Protein 7EGS (pdb70)

Nearest PDB structures (foldseek):
  7egs-assembly1_B  TM=1.019E+00  e=8.576E-11  Escherichia coli K-12
  6yi2-assembly1_A  TM=9.093E-01  e=4.806E-08  Escherichia coli
  5dma-assembly1_A  TM=9.066E-01  e=3.420E-05  Geobacillus stearothermophilus
  9dqs-assembly5_E  TM=9.247E-01  e=7.432E-05  Mycolicibacterium smegmatis MC2 155
  9dqs-assembly1_A  TM=9.209E-01  e=3.115E-04  Mycolicibacterium smegmatis MC2 155

Solvent-accessible surface area: 17906 Å² total; per-residue (Å²): 130,50,27,0,8,64,2,80,32,38,87,16,84,89,87,127,93,43,54,53,25,42,45,0,68,0,18,8,149,102,37,23,70,1,7,0,35,7,22,54,174,26,14,0,20,2,62,1,49,137,93,139,77,7,16,0,0,0,0,0,10,5,15,97,46,40,32,51,65,0,0,73,46,32,24,108,41,17,22,6,27,34,52,145,161,32,9,12,16,57,14,72,14,80,62,30,132,77,48,91,11,68,32,70,6,81,16,108,85,100,77,23,3,55,140,65,44,64,17,62,55,163,49,4,149,74,0,86,170,61,124,15,62,97,7,116,4,55,68,114,75,6,56,43,57,25,0,0,57,40,13,25,31,122,101,9,0,31,25,16,2,20,10,10,97,108,4,46,80,119,31,15,42,104,0,26,154,37,52,35,86,114,4,36,2,7,40,46,55,141,135,66,86,6,46,11,2,1,76,0,13,108,72,13,86,4,82,32,70,52,41,0,5,41,51,1,7,140,10,20,112,112,83,80,114,45,82,165,133,31,4,46,41,17,13,98,44,11,0,41,18,120,113,138,2,41,0,25,87,85,0,10,56,68,0,6,138,24,29,163,64,102,114,71,83,56,57,27,32,5,50,88,93,5,0,5,46,0,0,82,50,0,20,47,8,59,25,66,143,53,147,51,115,81,106,35,69,40,80,118,49,43,99,0,96,9,109,134,15,28,74,0,36,2,71,59,42,34,21,68,62,75,99,3,44,0,46,0,34,4,110,75,85,41,116,42,64,0,8,18,72,115,10,84,28,99,82,81

InterPro domains:
  IPR007120 DNA-directed RNA polymerase, subunit 2, hybrid-binding domain [PF00562] (717-1264)
  IPR007121 RNA polymerase, beta subunit, conserved site [PS01166] (1063-1075)
  IPR007641 RNA polymerase Rpb2, domain 7 [PF04560] (1266-1341)
  IPR007642 RNA polymerase Rpb2, domain 2 [PF04561] (151-233)
  IPR007642 RNA polymerase Rpb2, domain 2 [PF04561] (345-454)
  IPR007644 RNA polymerase, beta subunit, protrusion [PF04563] (27-499)
  IPR007645 RNA polymerase Rpb2, domain 3 [PF04565] (513-580)
  IPR010243 DNA-directed RNA polymerase beta subunit, bacterial-type [MF_01321] (13-1342)
  IPR010243 DNA-directed RNA polymerase beta subunit, bacterial-type [TIGR02013] (8-1339)
  IPR014724 RNA polymerase Rpb2, OB-fold [G3DSA:2.40.50.150] (820-943)
  IPR015712 DNA-directed RNA polymerase, subunit 2 [PTHR20856] (597-1338)
  IPR015712 DNA-directed RNA polymerase, subunit 2 [cd00653] (27-1340)
  IPR019462 DNA-directed RNA polymerase, beta subunit, external 1 domain [PF10385] (591-656)
  IPR037033 DNA-directed RNA polymerase, subunit 2, hybrid-binding domain superfamily [G3DSA:2.40.270.10] (1037-1242)
  IPR037034 RNA polymerase Rpb2, domain 2 superfamily [G3DSA:3.90.1110.10] (228-440)
  IPR042107 DNA-directed RNA polymerase, beta subunit, external 1 domain superfamily [G3DSA:2.30.150.10] (590-656)

Organism: Escherichia coli (strain K12) (NCBI:txid83333)

B-factor: mean 38.58, std 12.27, range [19.14, 84.83]

Radius of gyration: 23.45 Å; Cα contacts (8 Å, |Δi|>4): 675; chains: 2; bounding box: 58×46×64 Å

Foldseek 3Di:
DAAAKFKDWPCLPDDPVSDIKIKMWGDAPFFWIWIWIADPVLAIWIDIRNFDTARNCLLVQLVPDAQLRLLVLQFDKWKWFQDPNFIKTFDDLVLLPPHAACAFFDDPPGTLDHNGGRQDPVSSVVCVVVVPGMTTDDLQVLFQWFFNAWDALVVVRHTLDHHLDTDDSVSVVVCVVSPNRMTITGSADVAQRHPRSSVSVVVHPDGHNQRSLVVVQCRVDPPDPDDPVSSSVVSCQRFPDPVRFFRDLVRQQNHCVVLVHPDSGDGRGDDPCSVSSSVNVSSNCVSVHDHTD/DPLPDDAQFWKQAPPLGIWGFHDWDDDDQAIKTWTQRDPRGIDIGRSNPGDIDGD

Structure (mmCIF, N/CA/C/O backbone):
data_7EGS
#
_entry.id   7EGS
#
_cell.length_a   60.085
_cell.length_b   42.241
_cell.length_c   87.849
_cell.angle_alpha   90.000
_cell.angle_beta   105.230
_cell.angle_gamma   90.000
#
_symmetry.space_group_name_H-M   'P 1 21 1'
#
loop_
_entity.id
_entity.type
_entity.pdbx_description
1 polymer 'DNA-directed RNA polymerase subunit beta'
2 polymer 'DNA helicase II'
3 non-polymer GLYCEROL
4 water water
#
loop_
_atom_site.group_PDB
_atom_site.id
_atom_site.type_symbol
_atom_site.label_atom_id
_atom_site.label_alt_id
_atom_site.label_comp_id
_atom_site.label_asym_id
_atom_site.label_entity_id
_atom_site.label_seq_id
_atom_site.pdbx_PDB_ins_code
_atom_site.Cartn_x
_atom_site.Cartn_y
_atom_site.Cartn_z
_atom_site.occupancy
_atom_site.B_iso_or_equiv
_atom_site.auth_seq_id
_atom_site.auth_comp_id
_atom_site.auth_asym_id
_atom_site.auth_atom_id
_atom_site.pdbx_PDB_model_num
ATOM 1 N N . ASP A 1 3 ? 21.902 -4.594 103.741 1.00 65.23 151 ASP A N 1
ATOM 2 C CA . ASP A 1 3 ? 22.805 -3.447 103.689 1.00 66.55 151 ASP A CA 1
ATOM 3 C C . ASP A 1 3 ? 22.019 -2.156 103.466 1.00 63.59 151 ASP A C 1
ATOM 4 O O . ASP A 1 3 ? 21.031 -2.142 102.732 1.00 63.64 151 ASP A O 1
ATOM 6 N N . SER A 1 4 ? 22.462 -1.080 104.111 1.00 59.09 152 SER A N 1
ATOM 7 C CA . SER A 1 4 ? 21.789 0.213 104.025 1.00 50.98 152 SER A CA 1
ATOM 8 C C . SER A 1 4 ? 22.794 1.293 103.627 1.00 45.41 152 SER A C 1
ATOM 9 O O . SER A 1 4 ? 23.996 1.114 103.818 1.00 47.33 152 SER A O 1
ATOM 12 N N . PRO A 1 5 ? 22.312 2.415 103.064 1.00 40.59 153 PRO A N 1
ATOM 13 C CA . PRO A 1 5 ? 23.258 3.456 102.641 1.00 35.20 153 PRO A CA 1
ATOM 14 C C . PRO A 1 5 ? 23.977 4.141 103.799 1.00 36.07 153 PRO A C 1
ATOM 15 O O . PRO A 1 5 ? 23.405 4.356 104.868 1.00 37.44 153 PRO A O 1
ATOM 19 N N . GLY A 1 6 ? 25.244 4.476 103.576 1.00 33.13 154 GLY A N 1
ATOM 20 C CA . GLY A 1 6 ? 26.033 5.192 104.558 1.00 30.64 154 GLY A CA 1
ATOM 21 C C . GLY A 1 6 ? 27.498 4.816 104.445 1.00 29.92 154 GLY A C 1
ATOM 22 O O . GLY A 1 6 ? 27.944 4.351 103.382 1.00 30.97 154 GLY A O 1
ATOM 23 N N . VAL A 1 7 ? 28.237 5.018 105.538 1.00 31.49 155 VAL A N 1
ATOM 24 C CA . VAL A 1 7 ? 29.637 4.604 105.599 1.00 29.02 155 VAL A CA 1
ATOM 25 C C . VAL A 1 7 ? 29.852 3.721 106.824 1.00 31.06 155 VAL A C 1
ATOM 26 O O . VAL A 1 7 ? 29.277 3.962 107.886 1.00 35.52 155 VAL A O 1
ATOM 30 N N . PHE A 1 8 ? 30.652 2.678 106.658 1.00 30.27 156 PHE A N 1
ATOM 31 C CA . PHE A 1 8 ? 30.819 1.660 107.686 1.00 31.76 156 PHE A CA 1
ATOM 32 C C . PHE A 1 8 ? 32.288 1.337 107.935 1.00 34.56 156 PHE A C 1
ATOM 33 O O . PHE A 1 8 ? 33.044 1.086 107.006 1.00 31.65 156 PHE A O 1
ATOM 41 N N . PHE A 1 9 ? 32.684 1.360 109.201 1.00 30.64 157 PHE A N 1
ATOM 42 C CA . PHE A 1 9 ? 34.062 1.059 109.588 1.00 32.28 157 PHE A CA 1
ATOM 43 C C . PHE A 1 9 ? 34.108 -0.244 110.383 1.00 37.83 157 PHE A C 1
ATOM 44 O O . PHE A 1 9 ? 33.436 -0.377 111.417 1.00 37.77 157 PHE A O 1
ATOM 52 N N . ASP A 1 10 ? 34.900 -1.193 109.893 1.00 34.20 158 ASP A N 1
ATOM 53 C CA . ASP A 1 10 ? 34.908 -2.559 110.422 1.00 41.17 158 ASP A CA 1
ATOM 54 C C . ASP A 1 10 ? 36.318 -3.142 110.471 1.00 42.87 158 ASP A C 1
ATOM 55 O O . ASP A 1 10 ? 37.297 -2.467 110.142 1.00 36.16 158 ASP A O 1
ATOM 60 N N . SER A 1 11 ? 36.414 -4.405 110.877 1.00 46.53 159 SER A N 1
ATOM 61 C CA . SER A 1 11 ? 37.681 -5.134 110.848 1.00 48.69 159 SER A CA 1
ATOM 62 C C . SER A 1 11 ? 37.432 -6.616 110.598 1.00 55.87 159 SER A C 1
ATOM 63 O O . SER A 1 11 ? 36.289 -7.036 110.410 1.00 51.73 159 SER A O 1
ATOM 66 N N . ASP A 1 12 ? 38.504 -7.405 110.606 1.00 55.56 160 ASP A N 1
ATOM 67 C CA . ASP A 1 12 ? 38.389 -8.847 110.421 1.00 56.88 160 ASP A CA 1
ATOM 68 C C . ASP A 1 12 ? 38.610 -9.580 111.742 1.00 59.28 160 ASP A C 1
ATOM 69 O O . ASP A 1 12 ? 38.708 -10.808 111.771 1.00 62.19 160 ASP A O 1
ATOM 74 N N . LYS A 1 13 ? 38.698 -8.805 112.824 1.00 55.41 161 LYS A N 1
ATOM 75 C CA . LYS A 1 13 ? 38.904 -9.328 114.177 1.00 59.96 161 LYS A CA 1
ATOM 76 C C . LYS A 1 13 ? 40.159 -10.201 114.285 1.00 64.34 161 LYS A C 1
ATOM 77 O O . LYS A 1 13 ? 40.190 -11.172 115.042 1.00 62.01 161 LYS A O 1
ATOM 79 N N . GLY A 1 14 ? 41.192 -9.846 113.524 1.00 62.54 162 GLY A N 1
ATOM 80 C CA . GLY A 1 14 ? 42.463 -10.552 113.556 1.00 62.19 162 GLY A CA 1
ATOM 81 C C . GLY A 1 14 ? 42.404 -11.991 113.072 1.00 66.71 162 GLY A C 1
ATOM 82 O O . GLY A 1 14 ? 43.347 -12.758 113.277 1.00 68.45 162 GLY A O 1
ATOM 83 N N . LYS A 1 15 ? 41.305 -12.355 112.416 1.00 66.88 163 LYS A N 1
ATOM 84 C CA . LYS A 1 15 ? 41.067 -13.744 112.032 1.00 70.62 163 LYS A CA 1
ATOM 85 C C . LYS A 1 15 ? 41.149 -13.979 110.525 1.00 70.93 163 LYS A C 1
ATOM 86 O O . LYS A 1 15 ? 40.219 -14.516 109.926 1.00 74.95 163 LYS A O 1
ATOM 88 N N . THR A 1 16 ? 42.265 -13.590 109.919 1.00 71.03 164 THR A N 1
ATOM 89 C CA . THR A 1 16 ? 42.490 -13.849 108.499 1.00 72.80 164 THR A CA 1
ATOM 90 C C . THR A 1 16 ? 43.895 -14.399 108.256 1.00 77.67 164 THR A C 1
ATOM 91 O O . THR A 1 16 ? 44.072 -15.356 107.502 1.00 81.07 164 THR A O 1
ATOM 95 N N . HIS A 1 17 ? 44.890 -13.792 108.895 1.00 76.70 165 HIS A N 1
ATOM 96 C CA . HIS A 1 17 ? 46.272 -14.245 108.761 1.00 76.26 165 HIS A CA 1
ATOM 97 C C . HIS A 1 17 ? 46.791 -14.829 110.065 1.00 78.50 165 HIS A C 1
ATOM 98 O O . HIS A 1 17 ? 46.256 -14.543 111.137 1.00 79.34 165 HIS A O 1
ATOM 105 N N . SER A 1 18 ? 47.836 -15.646 109.966 1.00 78.99 166 SER A N 1
ATOM 106 C CA . SER A 1 18 ? 48.340 -16.392 111.116 1.00 81.92 166 SER A CA 1
ATOM 107 C C . SER A 1 18 ? 48.816 -15.481 112.242 1.00 80.41 166 SER A C 1
ATOM 108 O O . SER A 1 18 ? 48.674 -15.815 113.420 1.00 80.45 166 SER A O 1
ATOM 111 N N . SER A 1 19 ? 49.369 -14.329 111.875 1.00 79.10 167 SER A N 1
ATOM 112 C CA . SER A 1 19 ? 49.905 -13.384 112.851 1.00 76.32 167 SER A CA 1
ATOM 113 C C . SER A 1 19 ? 48.821 -12.805 113.761 1.00 74.29 167 SER A C 1
ATOM 114 O O . SER A 1 19 ? 49.124 -12.207 114.794 1.00 76.05 167 SER A O 1
ATOM 117 N N . GLY A 1 20 ? 47.560 -12.984 113.376 1.00 74.30 168 GLY A N 1
ATOM 118 C CA . GLY A 1 20 ? 46.446 -12.475 114.156 1.00 68.52 168 GLY A CA 1
ATOM 119 C C . GLY A 1 20 ? 46.393 -10.961 114.141 1.00 64.43 168 GLY A C 1
ATOM 120 O O . GLY A 1 20 ? 45.856 -10.337 115.054 1.00 65.07 168 GLY A O 1
ATOM 121 N N . LYS A 1 21 ? 46.966 -10.370 113.098 1.00 65.95 169 LYS A N 1
ATOM 122 C CA . LYS A 1 21 ? 46.962 -8.922 112.936 1.00 60.09 169 LYS A CA 1
ATOM 123 C C . LYS A 1 21 ? 45.580 -8.429 112.527 1.00 51.32 169 LYS A C 1
ATOM 124 O O . LYS A 1 21 ? 44.979 -8.960 111.593 1.00 52.60 169 LYS A O 1
ATOM 130 N N . VAL A 1 22 ? 45.072 -7.419 113.228 1.00 47.45 170 VAL A N 1
ATOM 131 C CA . VAL A 1 22 ? 43.742 -6.909 112.926 1.00 46.15 170 VAL A CA 1
ATOM 132 C C . VAL A 1 22 ? 43.784 -5.973 111.708 1.00 44.19 170 VAL A C 1
ATOM 133 O O . VAL A 1 22 ? 44.451 -4.938 111.717 1.00 40.70 170 VAL A O 1
ATOM 137 N N . LEU A 1 23 ? 43.073 -6.374 110.660 1.00 40.68 171 LEU A N 1
ATOM 138 C CA . LEU A 1 23 ? 43.007 -5.621 109.410 1.00 40.62 171 LEU A CA 1
ATOM 139 C C . LEU A 1 23 ? 41.747 -4.765 109.345 1.00 39.76 171 LEU A C 1
ATOM 140 O O . LEU A 1 23 ? 40.631 -5.289 109.290 1.00 43.07 171 LEU A O 1
ATOM 145 N N . TYR A 1 24 ? 41.917 -3.448 109.354 1.00 35.25 172 TYR A N 1
ATOM 146 C CA . TYR A 1 24 ? 40.768 -2.547 109.361 1.00 32.14 172 TYR A CA 1
ATOM 147 C C . TYR A 1 24 ? 40.301 -2.155 107.955 1.00 32.01 172 TYR A C 1
ATOM 148 O O . TYR A 1 24 ? 41.103 -2.104 107.014 1.00 32.76 172 TYR A O 1
ATOM 157 N N . ASN A 1 25 ? 39.001 -1.872 107.836 1.00 30.66 173 ASN A N 1
ATOM 158 C CA . ASN A 1 25 ? 38.434 -1.421 106.562 1.00 33.15 173 ASN A CA 1
ATOM 159 C C . ASN A 1 25 ? 37.301 -0.397 106.701 1.00 32.01 173 ASN A C 1
ATOM 160 O O . ASN A 1 25 ? 36.723 -0.213 107.780 1.00 34.42 173 ASN A O 1
ATOM 165 N N . ALA A 1 26 ? 36.986 0.271 105.589 1.00 26.91 174 ALA A N 1
ATOM 166 C CA . ALA A 1 26 ? 35.902 1.249 105.530 1.00 29.01 174 ALA A CA 1
ATOM 167 C C . ALA A 1 26 ? 35.132 1.011 104.241 1.00 29.56 174 ALA A C 1
ATOM 168 O O . ALA A 1 26 ? 35.726 0.631 103.244 1.00 29.85 174 ALA A O 1
ATOM 170 N N . ARG A 1 27 ? 33.822 1.229 104.259 1.00 28.17 175 ARG A N 1
ATOM 171 C CA . ARG A 1 27 ? 33.017 0.973 103.074 1.00 28.34 175 ARG A CA 1
ATOM 172 C C . ARG A 1 27 ? 31.952 2.045 102.930 1.00 28.34 175 ARG A C 1
ATOM 173 O O . ARG A 1 27 ? 31.236 2.336 103.877 1.00 30.70 175 ARG A O 1
ATOM 181 N N . ILE A 1 28 ? 31.877 2.659 101.754 1.00 26.19 176 ILE A N 1
ATOM 182 C CA . ILE A 1 28 ? 30.808 3.587 101.419 1.00 26.35 176 ILE A CA 1
ATOM 183 C C . ILE A 1 28 ? 29.801 2.899 100.495 1.00 29.59 176 ILE A C 1
ATOM 184 O O . ILE A 1 28 ? 30.142 2.485 99.367 1.00 26.65 176 ILE A O 1
ATOM 189 N N . ILE A 1 29 ? 28.566 2.791 100.992 1.00 29.40 177 ILE A N 1
ATOM 190 C CA . ILE A 1 29 ? 27.452 2.159 100.275 1.00 28.51 177 ILE A CA 1
ATOM 191 C C . ILE A 1 29 ? 26.377 3.193 99.949 1.00 27.52 177 ILE A C 1
ATOM 192 O O . ILE A 1 29 ? 25.797 3.792 100.852 1.00 31.54 177 ILE A O 1
ATOM 197 N N . PRO A 1 30 ? 26.112 3.420 98.661 1.00 27.37 178 PRO A N 1
ATOM 198 C CA . PRO A 1 30 ? 25.119 4.400 98.254 1.00 27.26 178 PRO A CA 1
ATOM 199 C C . PRO A 1 30 ? 23.742 3.748 98.119 1.00 30.68 178 PRO A C 1
ATOM 200 O O . PRO A 1 30 ? 23.641 2.516 98.113 1.00 32.59 178 PRO A O 1
ATOM 204 N N . TYR A 1 31 ? 22.713 4.566 97.997 1.00 27.51 179 TYR A N 1
ATOM 205 C CA . TYR A 1 31 ? 21.387 4.039 97.656 1.00 32.26 179 TYR A CA 1
ATOM 206 C C . TYR A 1 31 ? 21.441 3.406 96.267 1.00 33.75 179 TYR A C 1
ATOM 207 O O . TYR A 1 31 ? 20.965 2.285 96.061 1.00 36.32 179 TYR A O 1
ATOM 216 N N . ARG A 1 32 ? 22.044 4.105 95.314 1.00 31.72 180 ARG A N 1
ATOM 217 C CA . ARG A 1 32 ? 22.357 3.477 94.035 1.00 28.51 180 ARG A CA 1
ATOM 218 C C . ARG A 1 32 ? 23.730 3.930 93.517 1.00 31.41 180 ARG A C 1
ATOM 219 O O . ARG A 1 32 ? 24.186 5.037 93.806 1.00 29.62 180 ARG A O 1
ATOM 227 N N . GLY A 1 33 ? 24.387 3.053 92.772 1.00 28.71 181 GLY A N 1
ATOM 228 C CA . GLY A 1 33 ? 25.715 3.366 92.256 1.00 27.43 181 GLY A CA 1
ATOM 229 C C . GLY A 1 33 ? 26.782 2.463 92.831 1.00 30.18 181 GLY A C 1
ATOM 230 O O . GLY A 1 33 ? 26.501 1.591 93.650 1.00 29.08 181 GLY A O 1
ATOM 231 N N . SER A 1 34 ? 28.020 2.678 92.389 1.00 26.44 182 SER A N 1
ATOM 232 C CA . SER A 1 34 ? 29.139 1.823 92.774 1.00 27.54 182 SER A CA 1
ATOM 233 C C . SER A 1 34 ? 29.553 1.940 94.243 1.00 26.18 182 SER A C 1
ATOM 234 O O . SER A 1 34 ? 29.558 3.025 94.816 1.00 25.88 182 SER A O 1
ATOM 237 N N . TRP A 1 35 ? 29.923 0.808 94.828 1.00 28.31 183 TRP A N 1
ATOM 238 C CA . TRP A 1 35 ? 30.506 0.790 96.158 1.00 28.36 183 TRP A CA 1
ATOM 239 C C . TRP A 1 35 ? 31.938 1.344 96.119 1.00 26.87 183 TRP A C 1
ATOM 240 O O . TRP A 1 35 ? 32.612 1.279 95.080 1.00 27.93 183 TRP A O 1
ATOM 251 N N . LEU A 1 36 ? 32.382 1.888 97.251 1.00 26.27 184 LEU A N 1
ATOM 252 C CA . LEU A 1 36 ? 33.786 2.317 97.385 1.00 28.87 184 LEU A CA 1
ATOM 253 C C . LEU A 1 36 ? 34.318 1.777 98.696 1.00 25.91 184 LEU A C 1
ATOM 254 O O . LEU A 1 36 ? 33.758 2.067 99.751 1.00 29.17 184 LEU A O 1
ATOM 259 N N . ASP A 1 37 ? 35.396 0.998 98.641 1.00 27.16 185 ASP A N 1
ATOM 260 C CA . ASP A 1 37 ? 35.951 0.345 99.827 1.00 25.83 185 ASP A CA 1
ATOM 261 C C . ASP A 1 37 ? 37.404 0.774 100.027 1.00 27.26 185 ASP A C 1
ATOM 262 O O . ASP A 1 37 ? 38.130 0.924 99.046 1.00 28.08 185 ASP A O 1
ATOM 267 N N . PHE A 1 38 ? 37.806 0.992 101.273 1.00 25.26 186 PHE A N 1
ATOM 268 C CA . PHE A 1 38 ? 39.230 1.139 101.620 1.00 23.78 186 PHE A CA 1
ATOM 269 C C . PHE A 1 38 ? 39.622 0.045 102.622 1.00 28.18 186 PHE A C 1
ATOM 270 O O . PHE A 1 38 ? 38.810 -0.339 103.452 1.00 30.77 186 PHE A O 1
ATOM 278 N N . GLU A 1 39 ? 40.854 -0.462 102.551 1.00 26.98 187 GLU A N 1
ATOM 279 C CA . GLU A 1 39 ? 41.249 -1.550 103.451 1.00 29.38 187 GLU A CA 1
ATOM 280 C C . GLU A 1 39 ? 42.751 -1.623 103.621 1.00 31.62 187 GLU A C 1
ATOM 281 O O . GLU A 1 39 ? 43.513 -1.316 102.697 1.00 29.69 187 GLU A O 1
ATOM 287 N N . PHE A 1 40 ? 43.170 -2.044 104.808 1.00 28.73 188 PHE A N 1
ATOM 288 C CA . PHE A 1 40 ? 44.597 -2.288 105.065 1.00 28.30 188 PHE A CA 1
ATOM 289 C C . PHE A 1 40 ? 45.036 -3.709 104.695 1.00 34.46 188 PHE A C 1
ATOM 290 O O . PHE A 1 40 ? 44.234 -4.642 104.769 1.00 36.39 188 PHE A O 1
ATOM 298 N N . ASP A 1 41 ? 46.311 -3.892 104.339 1.00 31.01 189 ASP A N 1
ATOM 299 C CA . ASP A 1 41 ? 46.844 -5.249 104.170 1.00 33.85 189 ASP A CA 1
ATOM 300 C C . ASP A 1 41 ? 47.779 -5.536 105.364 1.00 35.11 189 ASP A C 1
ATOM 301 O O . ASP A 1 41 ? 47.964 -4.659 106.207 1.00 33.19 189 ASP A O 1
ATOM 306 N N . PRO A 1 42 ? 48.318 -6.766 105.473 1.00 38.25 190 PRO A N 1
ATOM 307 C CA . PRO A 1 42 ? 49.143 -7.047 106.660 1.00 36.75 190 PRO A CA 1
ATOM 308 C C . PRO A 1 42 ? 50.432 -6.227 106.788 1.00 43.14 190 PRO A C 1
ATOM 309 O O . PRO A 1 42 ? 50.974 -6.143 107.899 1.00 41.17 190 PRO A O 1
ATOM 313 N N . LYS A 1 43 ? 50.907 -5.634 105.694 1.00 36.15 191 LYS A N 1
ATOM 314 C CA . LYS A 1 43 ? 52.072 -4.751 105.746 1.00 36.11 191 LYS A CA 1
ATOM 315 C C . LYS A 1 43 ? 51.720 -3.305 106.109 1.00 34.61 191 LYS A C 1
ATOM 316 O O . LYS A 1 43 ? 52.602 -2.442 106.132 1.00 35.09 191 LYS A O 1
ATOM 322 N N . ASP A 1 44 ? 50.436 -3.065 106.390 1.00 30.80 192 ASP A N 1
ATOM 323 C CA . ASP A 1 44 ? 49.887 -1.747 106.732 1.00 30.27 192 ASP A CA 1
ATOM 324 C C . ASP A 1 44 ? 49.829 -0.784 105.537 1.00 29.96 192 ASP A C 1
ATOM 325 O O . ASP A 1 44 ? 49.720 0.428 105.731 1.00 27.58 192 ASP A O 1
ATOM 330 N N . ASN A 1 45 ? 49.910 -1.304 104.316 1.00 30.62 193 ASN A N 1
ATOM 331 C CA . ASN A 1 45 ? 49.630 -0.461 103.156 1.00 25.29 193 ASN A CA 1
ATOM 332 C C . ASN A 1 45 ? 48.115 -0.356 102.959 1.00 27.87 193 ASN A C 1
ATOM 333 O O . ASN A 1 45 ? 47.359 -1.217 103.429 1.00 28.22 193 ASN A O 1
ATOM 338 N N . LEU A 1 46 ? 47.668 0.707 102.291 1.00 25.94 194 LEU A N 1
ATOM 339 C CA . LEU A 1 46 ? 46.234 0.976 102.147 1.00 26.01 194 LEU A CA 1
ATOM 340 C C . LEU A 1 46 ? 45.791 0.807 100.701 1.00 23.97 194 LEU A C 1
ATOM 341 O O . LEU A 1 46 ? 46.474 1.256 99.777 1.00 25.47 194 LEU A O 1
ATOM 346 N N . PHE A 1 47 ? 44.639 0.168 100.518 1.00 23.91 195 PHE A N 1
ATOM 347 C CA . PHE A 1 47 ? 44.114 -0.125 99.194 1.00 26.64 195 PHE A CA 1
ATOM 348 C C . PHE A 1 47 ? 42.671 0.327 99.032 1.00 24.55 195 PHE A C 1
ATOM 349 O O . PHE A 1 47 ? 41.919 0.467 100.000 1.00 24.56 195 PHE A O 1
ATOM 357 N N . VAL A 1 48 ? 42.309 0.562 97.777 1.00 25.33 196 VAL A N 1
ATOM 358 C CA . VAL A 1 48 ? 40.960 0.947 97.418 1.00 25.24 196 VAL A CA 1
ATOM 359 C C . VAL A 1 48 ? 40.342 -0.112 96.500 1.00 25.88 196 VAL A C 1
ATOM 360 O O . VAL A 1 48 ? 41.023 -0.670 95.634 1.00 24.97 196 VAL A O 1
ATOM 364 N N . ARG A 1 49 ? 39.055 -0.400 96.697 1.00 27.28 197 ARG A N 1
ATOM 365 C CA . ARG A 1 49 ? 38.303 -1.261 95.794 1.00 28.89 197 ARG A CA 1
ATOM 366 C C . ARG A 1 49 ? 37.144 -0.459 95.265 1.00 30.07 197 ARG A C 1
ATOM 367 O O . ARG A 1 49 ? 36.347 0.064 96.035 1.00 27.73 197 ARG A O 1
ATOM 375 N N . ILE A 1 50 ? 37.075 -0.362 93.946 1.00 25.80 198 ILE A N 1
ATOM 376 C CA . ILE A 1 50 ? 36.009 0.353 93.273 1.00 31.27 198 ILE A CA 1
ATOM 377 C C . ILE A 1 50 ? 35.047 -0.661 92.712 1.00 30.29 198 ILE A C 1
ATOM 378 O O . ILE A 1 50 ? 35.460 -1.575 91.995 1.00 32.73 198 ILE A O 1
ATOM 383 N N . ASP A 1 51 ? 33.778 -0.528 93.086 1.00 32.78 199 ASP A N 1
ATOM 384 C CA . ASP A 1 51 ? 32.721 -1.370 92.539 1.00 36.43 199 ASP A CA 1
ATOM 385 C C . ASP A 1 51 ? 32.971 -2.856 92.836 1.00 40.59 199 ASP A C 1
ATOM 386 O O . ASP A 1 51 ? 32.640 -3.725 92.023 1.00 43.52 199 ASP A O 1
ATOM 391 N N . ARG A 1 52 ? 33.589 -3.120 93.988 1.00 39.20 200 ARG A N 1
ATOM 392 C CA . ARG A 1 52 ? 33.869 -4.476 94.485 1.00 41.70 200 ARG A CA 1
ATOM 393 C C . ARG A 1 52 ? 34.885 -5.308 93.684 1.00 41.85 200 ARG A C 1
ATOM 394 O O . ARG A 1 52 ? 34.944 -6.524 93.855 1.00 47.50 200 ARG A O 1
ATOM 402 N N . ARG A 1 53 ? 35.699 -4.675 92.840 1.00 36.74 201 ARG A N 1
ATOM 403 C CA . ARG A 1 53 ? 36.688 -5.414 92.054 1.00 33.41 201 ARG A CA 1
ATOM 404 C C . ARG A 1 53 ? 38.046 -5.495 92.767 1.00 33.07 201 ARG A C 1
ATOM 405 O O . ARG A 1 53 ? 38.154 -5.134 93.944 1.00 34.04 201 ARG A O 1
ATOM 413 N N . ARG A 1 54 ? 39.066 -5.991 92.071 1.00 31.28 202 ARG A N 1
ATOM 414 C CA . ARG A 1 54 ? 40.396 -6.170 92.677 1.00 33.93 202 ARG A CA 1
ATOM 415 C C . ARG A 1 54 ? 40.961 -4.865 93.245 1.00 35.09 202 ARG A C 1
ATOM 416 O O . ARG A 1 54 ? 40.649 -3.779 92.760 1.00 32.58 202 ARG A O 1
ATOM 424 N N . LYS A 1 55 ? 41.785 -4.974 94.280 1.00 32.81 203 LYS A N 1
ATOM 425 C CA . LYS A 1 55 ? 42.220 -3.776 95.000 1.00 31.38 203 LYS A CA 1
ATOM 426 C C . LYS A 1 55 ? 43.401 -3.083 94.314 1.00 29.85 203 LYS A C 1
ATOM 427 O O . LYS A 1 55 ? 44.191 -3.718 93.599 1.00 31.91 203 LYS A O 1
ATOM 433 N N . LEU A 1 56 ? 43.469 -1.764 94.509 1.00 27.61 204 LEU A N 1
ATOM 434 C CA . LEU A 1 56 ? 44.510 -0.892 93.955 1.00 27.40 204 LEU A CA 1
ATOM 435 C C . LEU A 1 56 ? 45.097 -0.062 95.090 1.00 25.01 204 LEU A C 1
ATOM 436 O O . LEU A 1 56 ? 44.379 0.307 96.009 1.00 24.94 204 LEU A O 1
ATOM 441 N N . PRO A 1 57 ? 46.406 0.240 95.037 1.00 26.17 205 PRO A N 1
ATOM 442 C CA . PRO A 1 57 ? 46.963 1.155 96.047 1.00 25.29 205 PRO A CA 1
ATOM 443 C C . PRO A 1 57 ? 46.105 2.420 96.214 1.00 25.03 205 PRO A C 1
ATOM 444 O O . PRO A 1 57 ? 45.781 3.072 95.235 1.00 24.48 205 PRO A O 1
ATOM 448 N N . ALA A 1 58 ? 45.721 2.753 97.442 1.00 22.40 206 ALA A N 1
ATOM 449 C CA . ALA A 1 58 ? 44.659 3.742 97.655 1.00 20.62 206 ALA A CA 1
ATOM 450 C C . ALA A 1 58 ? 44.987 5.146 97.113 1.00 20.60 206 ALA A C 1
ATOM 451 O O . ALA A 1 58 ? 44.091 5.921 96.738 1.00 21.66 206 ALA A O 1
ATOM 453 N N . THR A 1 59 ? 46.275 5.466 97.055 1.00 21.52 207 THR A N 1
ATOM 454 C CA . THR A 1 59 ? 46.665 6.793 96.592 1.00 19.78 207 THR A CA 1
ATOM 455 C C . THR A 1 59 ? 46.281 7.062 95.135 1.00 21.97 207 THR A C 1
ATOM 456 O O . THR A 1 59 ? 46.173 8.227 94.722 1.00 21.31 207 THR A O 1
ATOM 460 N N . ILE A 1 60 ? 46.011 5.995 94.379 1.00 20.99 208 ILE A N 1
ATOM 461 C CA . ILE A 1 60 ? 45.558 6.139 92.992 1.00 20.28 208 ILE A CA 1
ATOM 462 C C . ILE A 1 60 ? 44.290 7.001 92.936 1.00 23.53 208 ILE A C 1
ATOM 463 O O . ILE A 1 60 ? 44.188 7.894 92.060 1.00 21.89 208 ILE A O 1
ATOM 468 N N . ILE A 1 61 ? 43.372 6.823 93.901 1.00 20.29 209 ILE A N 1
ATOM 469 C CA . ILE A 1 61 ? 42.119 7.577 93.734 1.00 20.89 209 ILE A CA 1
ATOM 470 C C . ILE A 1 61 ? 42.399 9.059 93.985 1.00 21.95 209 ILE A C 1
ATOM 471 O O . ILE A 1 61 ? 41.785 9.937 93.348 1.00 21.77 209 ILE A O 1
ATOM 476 N N . LEU A 1 62 ? 43.392 9.351 94.844 1.00 20.52 210 LEU A N 1
ATOM 477 C CA . LEU A 1 62 ? 43.687 10.754 95.121 1.00 19.94 210 LEU A CA 1
ATOM 478 C C . LEU A 1 62 ? 44.424 11.326 93.915 1.00 22.98 210 LEU A C 1
ATOM 479 O O . LEU A 1 62 ? 44.250 12.507 93.586 1.00 22.42 210 LEU A O 1
ATOM 484 N N . ARG A 1 63 ? 45.215 10.500 93.222 1.00 22.13 211 ARG A N 1
ATOM 485 C CA . ARG A 1 63 ? 45.890 11.058 92.063 1.00 21.94 211 ARG A CA 1
ATOM 486 C C . ARG A 1 63 ? 44.846 11.373 91.023 1.00 20.88 211 ARG A C 1
ATOM 487 O O . ARG A 1 63 ? 45.009 12.342 90.262 1.00 22.83 211 ARG A O 1
ATOM 495 N N . ALA A 1 64 ? 43.763 10.588 91.005 1.00 22.46 212 ALA A N 1
ATOM 496 C CA . ALA A 1 64 ? 42.797 10.762 89.930 1.00 23.23 212 ALA A CA 1
ATOM 497 C C . ALA A 1 64 ? 42.015 12.057 90.184 1.00 25.03 212 ALA A C 1
ATOM 498 O O . ALA A 1 64 ? 41.415 12.655 89.269 1.00 25.51 212 ALA A O 1
ATOM 500 N N . LEU A 1 65 ? 42.010 12.462 91.452 1.00 22.52 213 LEU A N 1
ATOM 501 C CA . LEU A 1 65 ? 41.352 13.682 91.900 1.00 23.17 213 LEU A CA 1
ATOM 502 C C . LEU A 1 65 ? 42.322 14.871 91.932 1.00 27.55 213 LEU A C 1
ATOM 503 O O . LEU A 1 65 ? 42.064 15.870 92.616 1.00 26.12 213 LEU A O 1
ATOM 508 N N . ASN A 1 66 ? 43.430 14.731 91.198 1.00 22.81 214 ASN A N 1
ATOM 509 C CA . ASN A 1 66 ? 44.373 15.818 90.902 1.00 26.45 214 ASN A CA 1
ATOM 510 C C . ASN A 1 66 ? 45.304 16.193 92.061 1.00 27.67 214 ASN A C 1
ATOM 511 O O . ASN A 1 66 ? 45.806 17.319 92.107 1.00 30.96 214 ASN A O 1
ATOM 516 N N . TYR A 1 67 ? 45.551 15.269 92.987 1.00 23.97 215 TYR A N 1
ATOM 517 C CA . TYR A 1 67 ? 46.599 15.503 93.989 1.00 20.96 215 TYR A CA 1
ATOM 518 C C . TYR A 1 67 ? 47.962 14.975 93.542 1.00 25.01 215 TYR A C 1
ATOM 519 O O . TYR A 1 67 ? 48.079 13.833 93.122 1.00 25.94 215 TYR A O 1
ATOM 528 N N . THR A 1 68 ? 49.000 15.807 93.654 1.00 23.07 216 THR A N 1
ATOM 529 C CA . THR A 1 68 ? 50.383 15.361 93.491 1.00 22.56 216 THR A CA 1
ATOM 530 C C . THR A 1 68 ? 50.871 14.565 94.695 1.00 23.51 216 THR A C 1
ATOM 531 O O . THR A 1 68 ? 50.226 14.576 95.741 1.00 23.98 216 THR A O 1
ATOM 535 N N . THR A 1 69 ? 52.039 13.926 94.559 1.00 24.00 217 THR A N 1
ATOM 536 C CA . THR A 1 69 ? 52.633 13.153 95.656 1.00 23.08 217 THR A CA 1
ATOM 537 C C . THR A 1 69 ? 52.832 14.059 96.862 1.00 22.95 217 THR A C 1
ATOM 538 O O . THR A 1 69 ? 52.427 13.723 97.992 1.00 22.01 217 THR A O 1
ATOM 542 N N . GLU A 1 70 ? 53.429 15.226 96.612 1.00 24.23 218 GLU A N 1
ATOM 543 C CA . GLU A 1 70 ? 53.579 16.240 97.664 1.00 24.90 218 GLU A CA 1
ATOM 544 C C . GLU A 1 70 ? 52.258 16.611 98.349 1.00 27.04 218 GLU A C 1
ATOM 545 O O . GLU A 1 70 ? 52.193 16.707 99.586 1.00 26.74 218 GLU A O 1
ATOM 551 N N . GLN A 1 71 ? 51.203 16.821 97.554 1.00 25.46 219 GLN A N 1
ATOM 552 C CA . GLN A 1 71 ? 49.907 17.229 98.121 1.00 26.24 219 GLN A CA 1
ATOM 553 C C . GLN A 1 71 ? 49.254 16.100 98.931 1.00 27.29 219 GLN A C 1
ATOM 554 O O . GLN A 1 71 ? 48.597 16.347 99.951 1.00 26.21 219 GLN A O 1
ATOM 560 N N . ILE A 1 72 ? 49.452 14.865 98.475 1.00 23.61 220 ILE A N 1
ATOM 561 C CA . ILE A 1 72 ? 48.961 13.703 99.238 1.00 20.48 220 ILE A CA 1
ATOM 562 C C . ILE A 1 72 ? 49.658 13.672 100.621 1.00 22.53 220 ILE A C 1
ATOM 563 O O . ILE A 1 72 ? 49.013 13.519 101.714 1.00 24.50 220 ILE A O 1
ATOM 568 N N . LEU A 1 73 ? 50.979 13.851 100.579 1.00 21.41 221 LEU A N 1
ATOM 569 C CA . LEU A 1 73 ? 51.700 13.853 101.852 1.00 21.84 221 LEU A CA 1
ATOM 570 C C . LEU A 1 73 ? 51.223 15.009 102.746 1.00 26.34 221 LEU A C 1
ATOM 571 O O . LEU A 1 73 ? 51.158 14.853 103.969 1.00 27.32 221 LEU A O 1
ATOM 576 N N . ASP A 1 74 ? 50.896 16.157 102.154 1.00 24.80 222 ASP A N 1
ATOM 577 C CA . ASP A 1 74 ? 50.372 17.301 102.921 1.00 27.14 222 ASP A CA 1
ATOM 578 C C . ASP A 1 74 ? 49.065 16.929 103.618 1.00 30.16 222 ASP A C 1
ATOM 579 O O . ASP A 1 74 ? 48.763 17.413 104.719 1.00 30.18 222 ASP A O 1
ATOM 584 N N . LEU A 1 75 ? 48.253 16.117 102.945 1.00 26.07 223 LEU A N 1
ATOM 585 C CA . LEU A 1 75 ? 46.963 15.737 103.536 1.00 25.26 223 LEU A CA 1
ATOM 586 C C . LEU A 1 75 ? 47.126 14.855 104.754 1.00 26.29 223 LEU A C 1
ATOM 587 O O . LEU A 1 75 ? 46.329 14.953 105.713 1.00 28.71 223 LEU A O 1
ATOM 592 N N . PHE A 1 76 ? 48.111 13.959 104.706 1.00 24.67 224 PHE A N 1
ATOM 593 C CA . PHE A 1 76 ? 48.158 12.940 105.764 1.00 25.61 224 PHE A CA 1
ATOM 594 C C . PHE A 1 76 ? 49.277 13.039 106.833 1.00 27.25 224 PHE A C 1
ATOM 595 O O . PHE A 1 76 ? 49.297 12.246 107.775 1.00 28.53 224 PHE A O 1
ATOM 603 N N . PHE A 1 77 ? 50.163 14.020 106.719 1.00 24.10 225 PHE A N 1
ATOM 604 C CA . PHE A 1 77 ? 51.271 14.136 107.680 1.00 23.51 225 PHE A CA 1
ATOM 605 C C . PHE A 1 77 ? 51.563 15.570 108.092 1.00 24.04 225 PHE A C 1
ATOM 606 O O . PHE A 1 77 ? 51.503 16.490 107.276 1.00 28.04 225 PHE A O 1
ATOM 614 N N . GLU A 1 78 ? 51.886 15.759 109.375 1.00 25.92 226 GLU A N 1
ATOM 615 C CA . GLU A 1 78 ? 52.514 16.998 109.801 1.00 29.02 226 GLU A CA 1
ATOM 616 C C . GLU A 1 78 ? 53.989 16.965 109.392 1.00 30.10 226 GLU A C 1
ATOM 617 O O . GLU A 1 78 ? 54.512 15.897 109.059 1.00 27.86 226 GLU A O 1
ATOM 623 N N . LYS A 1 79 ? 54.648 18.123 109.448 1.00 31.40 227 LYS A N 1
ATOM 624 C CA . LYS A 1 79 ? 56.017 18.277 108.950 1.00 30.46 227 LYS A CA 1
ATOM 625 C C . LYS A 1 79 ? 57.030 18.630 110.036 1.00 34.99 227 LYS A C 1
ATOM 626 O O . LYS A 1 79 ? 56.737 19.376 110.968 1.00 32.50 227 LYS A O 1
ATOM 632 N N . VAL A 1 80 ? 58.225 18.082 109.891 1.00 26.13 228 VAL A N 1
ATOM 633 C CA . VAL A 1 80 ? 59.349 18.412 110.762 1.00 28.93 228 VAL A CA 1
ATOM 634 C C . VAL A 1 80 ? 60.353 19.122 109.872 1.00 33.91 228 VAL A C 1
ATOM 635 O O . VAL A 1 80 ? 60.789 18.558 108.862 1.00 30.83 228 VAL A O 1
ATOM 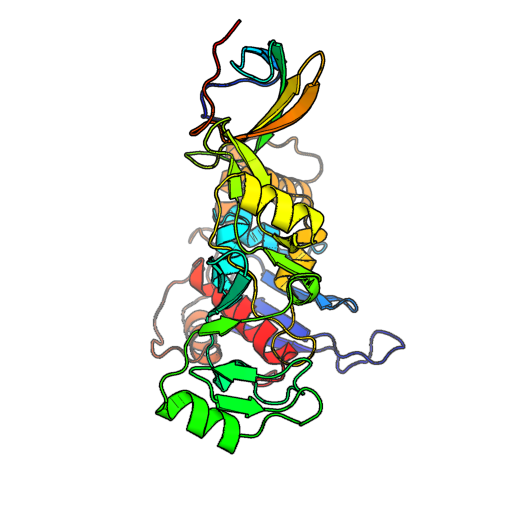639 N N . ILE A 1 81 ? 60.669 20.372 110.205 1.00 30.84 229 ILE A N 1
ATOM 640 C CA . ILE A 1 81 ? 61.562 21.163 109.372 1.00 33.19 229 ILE A CA 1
ATOM 641 C C . ILE A 1 81 ? 62.979 21.136 109.932 1.00 32.98 229 ILE A C 1
ATOM 642 O O . ILE A 1 81 ? 63.184 21.334 111.135 1.00 34.10 229 ILE A O 1
ATOM 647 N N . PHE A 1 82 ? 63.951 20.862 109.066 1.00 33.30 230 PHE A N 1
ATOM 648 C CA . PHE A 1 82 ? 65.363 21.011 109.425 1.00 36.52 230 PHE A CA 1
ATOM 649 C C . PHE A 1 82 ? 65.942 22.229 108.705 1.00 39.78 230 PHE A C 1
ATOM 650 O O . PHE A 1 82 ? 65.550 22.536 107.583 1.00 36.67 230 PHE A O 1
ATOM 658 N N . GLU A 1 83 ? 66.857 22.932 109.365 1.00 40.86 231 GLU A N 1
ATOM 659 C CA . GLU A 1 83 ? 67.546 24.064 108.762 1.00 41.67 231 GLU A CA 1
ATOM 660 C C . GLU A 1 83 ? 69.043 23.823 108.804 1.00 45.37 231 GLU A C 1
ATOM 661 O O . GLU A 1 83 ? 69.562 23.231 109.748 1.00 48.40 231 GLU A O 1
ATOM 664 N N . ILE A 1 84 ? 69.740 24.276 107.774 1.00 46.51 232 ILE A N 1
ATOM 665 C CA . ILE A 1 84 ? 71.195 24.234 107.797 1.00 54.80 232 ILE A CA 1
ATOM 666 C C . ILE A 1 84 ? 71.723 25.636 108.079 1.00 56.14 232 ILE A C 1
ATOM 667 O O . ILE A 1 84 ? 71.420 26.577 107.346 1.00 52.86 232 ILE A O 1
ATOM 672 N N . ARG A 1 85 ? 72.486 25.776 109.162 1.00 64.54 233 ARG A N 1
ATOM 673 C CA . ARG A 1 85 ? 72.960 27.094 109.588 1.00 69.19 233 ARG A CA 1
ATOM 674 C C . ARG A 1 85 ? 74.205 26.992 110.467 1.00 70.48 233 ARG A C 1
ATOM 675 O O . ARG A 1 85 ? 74.279 26.132 111.344 1.00 71.69 233 ARG A O 1
ATOM 677 N N . ASP A 1 86 ? 75.169 27.881 110.225 1.00 79.22 234 ASP A N 1
ATOM 678 C CA . ASP A 1 86 ? 76.458 27.882 110.928 1.00 76.59 234 ASP A CA 1
ATOM 679 C C . ASP A 1 86 ? 77.175 26.549 110.749 1.00 74.63 234 ASP A C 1
ATOM 680 O O . ASP A 1 86 ? 77.839 26.064 111.667 1.00 74.08 234 ASP A O 1
ATOM 685 N N . ASN A 1 87 ? 77.030 25.970 109.559 1.00 72.93 235 ASN A N 1
ATOM 686 C CA . ASN A 1 87 ? 77.509 24.621 109.269 1.00 73.63 235 ASN A CA 1
ATOM 687 C C . ASN A 1 87 ? 77.070 23.616 110.331 1.00 70.46 235 ASN A C 1
ATOM 688 O O . ASN A 1 87 ? 77.839 22.744 110.740 1.00 70.71 235 ASN A O 1
ATOM 693 N N . LYS A 1 88 ? 75.825 23.760 110.773 1.00 63.44 236 LYS A N 1
ATOM 694 C CA . LYS A 1 88 ? 75.221 22.840 111.723 1.00 59.28 236 LYS A CA 1
ATOM 695 C C . LYS A 1 88 ? 73.791 22.495 111.295 1.00 53.33 236 LYS A C 1
ATOM 696 O O . LYS A 1 88 ? 73.100 23.313 110.675 1.00 54.40 236 LYS A O 1
ATOM 698 N N . LEU A 1 89 ? 73.362 21.279 111.622 1.00 45.62 237 LEU A N 1
ATOM 699 C CA . LEU A 1 89 ? 71.989 20.854 111.355 1.00 41.52 237 LEU A CA 1
ATOM 700 C C . LEU A 1 89 ? 71.111 21.206 112.552 1.00 39.87 237 LEU A C 1
ATOM 701 O O . LEU A 1 89 ? 71.352 20.744 113.668 1.00 42.14 237 LEU A O 1
ATOM 706 N N . GLN A 1 90 ? 70.110 22.044 112.306 1.00 38.83 238 GLN A N 1
ATOM 707 C CA . GLN A 1 90 ? 69.138 22.437 113.316 1.00 34.68 238 GLN A CA 1
ATOM 708 C C . GLN A 1 90 ? 67.764 21.859 112.991 1.00 40.88 238 GLN A C 1
ATOM 709 O O . GLN A 1 90 ? 67.457 21.575 111.837 1.00 36.11 238 GLN A O 1
ATOM 711 N N . MET A 1 91 ? 66.940 21.694 114.016 1.00 32.80 239 MET A N 1
ATOM 712 C CA . MET A 1 91 ? 65.580 21.200 113.839 1.00 35.04 239 MET A CA 1
ATOM 713 C C . MET A 1 91 ? 64.588 22.146 114.499 1.00 39.59 239 MET A C 1
ATOM 714 O O . MET A 1 91 ? 64.787 22.543 115.652 1.00 40.00 239 MET A O 1
ATOM 719 N N . GLU A 1 92 ? 63.538 22.515 113.766 1.00 39.18 240 GLU A N 1
ATOM 720 C CA . GLU A 1 92 ? 62.439 23.281 114.333 1.00 38.27 240 GLU A CA 1
ATOM 721 C C . GLU A 1 92 ? 61.697 22.370 115.294 1.00 40.20 240 GLU A C 1
ATOM 722 O O . GLU A 1 92 ? 61.241 21.287 114.911 1.00 35.15 240 GLU A O 1
ATOM 728 N N . LEU A 1 93 ? 61.580 22.809 116.546 1.00 36.18 241 LEU A N 1
ATOM 729 C CA . LEU A 1 93 ? 61.012 21.974 117.597 1.00 35.59 241 LEU A CA 1
ATOM 730 C C . LEU A 1 93 ? 59.586 22.356 117.958 1.00 36.69 241 LEU A C 1
ATOM 731 O O . LEU A 1 93 ? 59.291 23.517 118.232 1.00 35.36 241 LEU A O 1
ATOM 736 N N . VAL A 1 94 ? 58.700 21.368 117.894 1.00 34.55 242 VAL A N 1
ATOM 737 C CA . VAL A 1 94 ? 57.402 21.433 118.536 1.00 35.00 242 VAL A CA 1
ATOM 738 C C . VAL A 1 94 ? 57.531 20.462 119.694 1.00 33.38 242 VAL A C 1
ATOM 739 O O . VAL A 1 94 ? 57.518 19.254 119.496 1.00 32.40 242 VAL A O 1
ATOM 743 N N . PRO A 1 95 ? 57.725 20.985 120.920 1.00 37.32 243 PRO A N 1
ATOM 744 C CA . PRO A 1 95 ? 58.075 20.107 122.043 1.00 37.13 243 PRO A CA 1
ATOM 745 C C . PRO A 1 95 ? 57.098 18.952 122.293 1.00 34.93 243 PRO A C 1
ATOM 746 O O . PRO A 1 95 ? 57.551 17.872 122.657 1.00 39.15 243 PRO A O 1
ATOM 750 N N . GLU A 1 96 ? 55.801 19.167 122.092 1.00 35.25 244 GLU A N 1
ATOM 751 C CA . GLU A 1 96 ? 54.818 18.104 122.303 1.00 42.59 244 GLU A CA 1
ATOM 752 C C . GLU A 1 96 ? 55.109 16.843 121.466 1.00 45.12 244 GLU A C 1
ATOM 753 O O . GLU A 1 96 ? 54.747 15.734 121.856 1.00 46.24 244 GLU A O 1
ATOM 759 N N . ARG A 1 97 ? 55.780 17.011 120.327 1.00 36.84 245 ARG A N 1
ATOM 760 C CA . ARG A 1 97 ? 56.141 15.876 119.481 1.00 39.17 245 ARG A CA 1
ATOM 761 C C . ARG A 1 97 ? 57.158 14.932 120.123 1.00 45.11 245 ARG A C 1
ATOM 762 O O . ARG A 1 97 ? 57.385 13.832 119.617 1.00 45.53 245 ARG A O 1
ATOM 770 N N . LEU A 1 98 ? 57.781 15.364 121.216 1.00 38.79 246 LEU A N 1
ATOM 771 C CA . LEU A 1 98 ? 58.787 14.552 121.900 1.00 48.59 246 LEU A CA 1
ATOM 772 C C . LEU A 1 98 ? 58.174 13.540 122.860 1.00 50.47 246 LEU A C 1
ATOM 773 O O . LEU A 1 98 ? 58.871 12.659 123.364 1.00 50.70 246 LEU A O 1
ATOM 778 N N . ARG A 1 99 ? 56.876 13.676 123.116 1.00 47.47 247 ARG A N 1
ATOM 779 C CA . ARG A 1 99 ? 56.193 12.840 124.102 1.00 51.82 247 ARG A CA 1
ATOM 780 C C . ARG A 1 99 ? 56.380 11.348 123.854 1.00 55.48 247 ARG A C 1
ATOM 781 O O . ARG A 1 99 ? 56.161 10.860 122.746 1.00 55.69 247 ARG A O 1
ATOM 789 N N . GLY A 1 100 ? 56.795 10.630 124.892 1.00 54.21 248 GLY A N 1
ATOM 790 C CA . GLY A 1 100 ? 56.935 9.188 124.818 1.00 57.31 248 GLY A CA 1
ATOM 791 C C . GLY A 1 100 ? 58.261 8.718 124.249 1.00 66.48 248 GLY A C 1
ATOM 792 O O . GLY A 1 100 ? 58.528 7.516 124.196 1.00 68.90 248 GLY A O 1
ATOM 793 N N . GLU A 1 101 ? 59.098 9.658 123.823 1.00 61.29 249 GLU A N 1
ATOM 794 C CA . GLU A 1 101 ? 60.378 9.303 123.223 1.00 64.08 249 GLU A CA 1
ATOM 795 C C . GLU A 1 101 ? 61.525 9.435 124.223 1.00 64.35 249 GLU A C 1
ATOM 796 O O . GLU A 1 101 ? 61.438 10.183 125.196 1.00 62.99 249 GLU A O 1
ATOM 798 N N . THR A 1 102 ? 62.597 8.688 123.979 1.00 68.04 250 THR A N 1
ATOM 799 C CA . THR A 1 102 ? 63.809 8.795 124.782 1.00 67.46 250 THR A CA 1
ATOM 800 C C . THR A 1 102 ? 64.902 9.473 123.960 1.00 66.76 250 THR A C 1
ATOM 801 O O . THR A 1 102 ? 65.219 9.034 122.856 1.00 64.84 250 THR A O 1
ATOM 805 N N . ALA A 1 103 ? 65.460 10.552 124.499 1.00 66.86 251 ALA A N 1
ATOM 806 C CA . ALA A 1 103 ? 66.446 11.352 123.781 1.00 66.06 251 ALA A CA 1
ATOM 807 C C . ALA A 1 103 ? 67.618 10.507 123.297 1.00 66.49 251 ALA A C 1
ATOM 808 O O . ALA A 1 103 ? 68.105 9.646 124.021 1.00 68.53 251 ALA A O 1
ATOM 810 N N . SER A 1 104 ? 68.050 10.744 122.062 1.00 65.37 252 SER A N 1
ATOM 811 C CA . SER A 1 104 ? 69.196 10.039 121.501 1.00 64.74 252 SER A CA 1
ATOM 812 C C . SER A 1 104 ? 70.379 10.992 121.420 1.00 66.32 252 SER A C 1
ATOM 813 O O . SER A 1 104 ? 71.470 10.624 120.979 1.00 67.56 252 SER A O 1
ATOM 816 N N . PHE A 1 105 ? 70.143 12.226 121.850 1.00 65.86 253 PHE A N 1
ATOM 817 C CA . PHE A 1 105 ? 71.194 13.228 121.968 1.00 62.94 253 PHE A CA 1
ATOM 818 C C . PHE A 1 105 ? 70.758 14.310 122.949 1.00 61.38 253 PHE A C 1
ATOM 819 O O . PHE A 1 105 ? 69.573 14.427 123.264 1.00 60.47 253 PHE A O 1
ATOM 827 N N . ASP A 1 106 ? 71.719 15.082 123.443 1.00 58.49 254 ASP A N 1
ATOM 828 C CA . ASP A 1 106 ? 71.424 16.153 124.388 1.00 59.35 254 ASP A CA 1
ATOM 829 C C . ASP A 1 106 ? 70.463 17.166 123.789 1.00 57.01 254 ASP A C 1
ATOM 830 O O . ASP A 1 106 ? 70.811 17.886 122.855 1.00 53.47 254 ASP A O 1
ATOM 835 N N . ILE A 1 107 ? 69.247 17.213 124.318 1.00 48.99 255 ILE A N 1
ATOM 836 C CA . ILE A 1 107 ? 68.331 18.272 123.946 1.00 50.85 255 ILE A CA 1
ATOM 837 C C . ILE A 1 107 ? 68.709 19.509 124.729 1.00 50.87 255 ILE A C 1
ATOM 838 O O . ILE A 1 107 ? 68.445 19.602 125.941 1.00 51.27 255 ILE A O 1
ATOM 843 N N . GLU A 1 108 ? 69.343 20.445 124.027 1.00 49.66 256 GLU A N 1
ATOM 844 C CA . GLU A 1 108 ? 69.856 21.664 124.636 1.00 52.99 256 GLU A CA 1
ATOM 845 C C . GLU A 1 108 ? 69.516 22.901 123.807 1.00 52.40 256 GLU A C 1
ATOM 846 O O . GLU A 1 108 ? 69.352 22.828 122.588 1.00 51.33 256 GLU A O 1
ATOM 852 N N . ALA A 1 109 ? 69.402 24.036 124.485 1.00 50.36 257 ALA A N 1
ATOM 853 C CA . ALA A 1 109 ? 69.174 25.312 123.823 1.00 50.66 257 ALA A CA 1
ATOM 854 C C . ALA A 1 109 ? 69.541 26.450 124.761 1.00 57.80 257 ALA A C 1
ATOM 855 O O . ALA A 1 109 ? 69.422 26.316 125.982 1.00 57.22 257 ALA A O 1
ATOM 857 N N . ASN A 1 110 ? 69.995 27.559 124.181 1.00 61.29 258 ASN A N 1
ATOM 858 C CA . ASN A 1 110 ? 70.338 28.764 124.933 1.00 64.92 258 ASN A CA 1
ATOM 859 C C . ASN A 1 110 ? 71.312 28.494 126.081 1.00 63.30 258 ASN A C 1
ATOM 860 O O . ASN A 1 110 ? 71.173 29.053 127.168 1.00 64.77 258 ASN A O 1
ATOM 862 N N . GLY A 1 111 ? 72.288 27.625 125.834 1.00 60.14 259 GLY A N 1
ATOM 863 C CA . GLY A 1 111 ? 73.298 27.302 126.827 1.00 60.83 259 GLY A CA 1
ATOM 864 C C . GLY A 1 111 ? 72.877 26.189 127.766 1.00 61.81 259 GLY A C 1
ATOM 865 O O . GLY A 1 111 ? 73.715 25.464 128.307 1.00 64.35 259 GLY A O 1
ATOM 866 N N . LYS A 1 112 ? 71.568 26.049 127.951 1.00 53.57 260 LYS A N 1
ATOM 867 C CA . LYS A 1 112 ? 71.010 25.076 128.880 1.00 53.54 260 LYS A CA 1
ATOM 868 C C . LYS A 1 112 ? 70.768 23.716 128.230 1.00 57.44 260 LYS A C 1
ATOM 869 O O . LYS A 1 112 ? 70.341 23.638 127.076 1.00 56.55 260 LYS A O 1
ATOM 875 N N . VAL A 1 113 ? 71.042 22.647 128.975 1.00 54.73 261 VAL A N 1
ATOM 876 C CA . VAL A 1 113 ? 70.699 21.296 128.544 1.00 52.65 261 VAL A CA 1
ATOM 877 C C . VAL A 1 113 ? 69.388 20.866 129.194 1.00 57.08 261 VAL A C 1
ATOM 878 O O . VAL A 1 113 ? 69.315 20.724 130.412 1.00 54.28 261 VAL A O 1
ATOM 882 N N . TYR A 1 114 ? 68.348 20.671 128.384 1.00 52.14 262 TYR A N 1
ATOM 883 C CA . TYR A 1 114 ? 67.045 20.302 128.919 1.00 50.87 262 TYR A CA 1
ATOM 884 C C . TYR A 1 114 ? 66.936 18.803 129.177 1.00 53.95 262 TYR A C 1
ATOM 885 O O . TYR A 1 114 ? 66.422 18.397 130.219 1.00 54.17 262 TYR A O 1
ATOM 894 N N . VAL A 1 115 ? 67.397 17.970 128.244 1.00 52.91 263 VAL A N 1
ATOM 895 C CA . VAL A 1 115 ? 67.369 16.522 128.501 1.00 53.55 263 VAL A CA 1
ATOM 896 C C . VAL A 1 115 ? 68.664 15.842 128.069 1.00 59.04 263 VAL A C 1
ATOM 897 O O . VAL A 1 115 ? 69.218 16.153 127.014 1.00 58.22 263 VAL A O 1
ATOM 901 N N . GLU A 1 116 ? 69.138 14.905 128.888 1.00 62.84 264 GLU A N 1
ATOM 902 C CA . GLU A 1 116 ? 70.377 14.186 128.602 1.00 65.78 264 GLU A CA 1
ATOM 903 C C . GLU A 1 116 ? 70.153 13.046 127.609 1.00 68.20 264 GLU A C 1
ATOM 904 O O . GLU A 1 116 ? 69.051 12.500 127.507 1.00 67.52 264 GLU A O 1
ATOM 906 N N . LYS A 1 117 ? 71.222 12.686 126.901 1.00 68.02 265 LYS A N 1
ATOM 907 C CA . LYS A 1 117 ? 71.199 11.689 125.827 1.00 68.74 265 LYS A CA 1
ATOM 908 C C . LYS A 1 117 ? 70.656 10.315 126.252 1.00 71.22 265 LYS A C 1
ATOM 909 O O . LYS A 1 117 ? 70.391 9.455 125.413 1.00 72.66 265 LYS A O 1
ATOM 915 N N . GLY A 1 118 ? 70.478 10.103 127.549 1.00 72.79 266 GLY A N 1
ATOM 916 C CA . GLY A 1 118 ? 69.960 8.833 128.020 1.00 73.55 266 GLY A CA 1
ATOM 917 C C . GLY A 1 118 ? 68.534 8.896 128.533 1.00 73.31 266 GLY A C 1
ATOM 918 O O . GLY A 1 118 ? 67.787 7.924 128.422 1.00 74.98 266 GLY A O 1
ATOM 919 N N . ARG A 1 119 ? 68.153 10.044 129.084 1.00 71.98 267 ARG A N 1
ATOM 920 C CA . ARG A 1 119 ? 66.899 10.165 129.822 1.00 70.65 267 ARG A CA 1
ATOM 921 C C . ARG A 1 119 ? 65.650 10.091 128.945 1.00 70.09 267 ARG A C 1
ATOM 922 O O . ARG A 1 119 ? 65.695 10.362 127.743 1.00 69.33 267 ARG A O 1
ATOM 924 N N . ARG A 1 120 ? 64.536 9.713 129.569 1.00 71.61 268 ARG A N 1
ATOM 925 C CA . ARG A 1 120 ? 63.233 9.691 128.915 1.00 63.52 268 ARG A CA 1
ATOM 926 C C . ARG A 1 120 ? 62.584 11.065 129.026 1.00 65.40 268 ARG A C 1
ATOM 927 O O . ARG A 1 120 ? 62.586 11.675 130.095 1.00 63.04 268 ARG A O 1
ATOM 929 N N . ILE A 1 121 ? 62.034 11.554 127.920 1.00 61.38 269 ILE A N 1
ATOM 930 C CA . ILE A 1 121 ? 61.473 12.901 127.879 1.00 61.35 269 ILE A CA 1
ATOM 931 C C . ILE A 1 121 ? 60.139 12.991 128.630 1.00 58.17 269 ILE A C 1
ATOM 932 O O . ILE A 1 121 ? 59.193 12.260 128.334 1.00 65.04 269 ILE A O 1
ATOM 937 N N . THR A 1 122 ? 60.080 13.907 129.593 1.00 57.20 270 THR A N 1
ATOM 938 C CA . THR A 1 122 ? 58.944 14.044 130.503 1.00 57.15 270 THR A CA 1
ATOM 939 C C . THR A 1 122 ? 57.986 15.160 130.078 1.00 55.91 270 THR A C 1
ATOM 940 O O . THR A 1 122 ? 58.360 16.053 129.312 1.00 54.27 270 THR A O 1
ATOM 944 N N . ALA A 1 123 ? 56.754 15.108 130.585 1.00 54.98 271 ALA A N 1
ATOM 945 C CA . ALA A 1 123 ? 55.796 16.188 130.381 1.00 50.75 271 ALA A CA 1
ATOM 946 C C . ALA A 1 123 ? 56.307 17.478 131.014 1.00 50.95 271 ALA A C 1
ATOM 947 O O . ALA A 1 123 ? 55.941 18.574 130.588 1.00 46.60 271 ALA A O 1
ATOM 949 N N . ARG A 1 124 ? 57.155 17.334 132.033 1.00 53.37 272 ARG A N 1
ATOM 950 C CA . ARG A 1 124 ? 57.807 18.475 132.676 1.00 56.17 272 ARG A CA 1
ATOM 951 C C . ARG A 1 124 ? 58.856 19.097 131.760 1.00 49.39 272 ARG A C 1
ATOM 952 O O . ARG A 1 124 ? 58.946 20.325 131.634 1.00 46.96 272 ARG A O 1
ATOM 960 N N . HIS A 1 125 ? 59.659 18.237 131.142 1.00 49.10 273 HIS A N 1
ATOM 961 C CA . HIS A 1 125 ? 60.614 18.666 130.125 1.00 49.30 273 HIS A CA 1
ATOM 962 C C . HIS A 1 125 ? 59.895 19.462 129.046 1.00 45.61 273 HIS A C 1
ATOM 963 O O . HIS A 1 125 ? 60.328 20.554 128.646 1.00 42.38 273 HIS A O 1
ATOM 970 N N . ILE A 1 126 ? 58.777 18.908 128.588 1.00 46.15 274 ILE A N 1
ATOM 971 C CA . ILE A 1 126 ? 58.008 19.531 127.522 1.00 46.58 274 ILE A CA 1
ATOM 972 C C . ILE A 1 126 ? 57.463 20.881 127.988 1.00 44.54 274 ILE A C 1
ATOM 973 O O . ILE A 1 126 ? 57.531 21.864 127.254 1.00 41.46 274 ILE A O 1
ATOM 978 N N . ARG A 1 127 ? 56.954 20.934 129.219 1.00 47.46 275 ARG A N 1
ATOM 979 C CA . ARG A 1 127 ? 56.473 22.196 129.781 1.00 45.70 275 ARG A CA 1
ATOM 980 C C . ARG A 1 127 ? 57.565 23.264 129.842 1.00 43.28 275 ARG A C 1
ATOM 981 O O . ARG A 1 127 ? 57.327 24.419 129.494 1.00 44.62 275 ARG A O 1
ATOM 989 N N . GLN A 1 128 ? 58.757 22.888 130.287 1.00 44.56 276 GLN A N 1
ATOM 990 C CA . GLN A 1 128 ? 59.828 23.873 130.409 1.00 45.74 276 GLN A CA 1
ATOM 991 C C . GLN A 1 128 ? 60.263 24.347 129.025 1.00 47.60 276 GLN A C 1
ATOM 992 O O . GLN A 1 128 ? 60.502 25.539 128.816 1.00 45.92 276 GLN A O 1
ATOM 998 N N . LEU A 1 129 ? 60.334 23.412 128.078 1.00 45.44 277 LEU A N 1
ATOM 999 C CA . LEU A 1 129 ? 60.681 23.742 126.696 1.00 42.61 277 LEU A CA 1
ATOM 1000 C C . LEU A 1 129 ? 59.674 24.702 126.076 1.00 43.30 277 LEU A C 1
ATOM 1001 O O . LEU A 1 129 ? 60.048 25.636 125.365 1.00 45.70 277 LEU A O 1
ATOM 1006 N N . GLU A 1 130 ? 58.394 24.476 126.354 1.00 38.82 278 GLU A N 1
ATOM 1007 C CA . GLU A 1 130 ? 57.347 25.354 125.850 1.00 43.33 278 GLU A CA 1
ATOM 1008 C C . GLU A 1 130 ? 57.419 26.731 126.504 1.00 48.69 278 GLU A C 1
ATOM 1009 O O . GLU A 1 130 ? 57.267 27.753 125.836 1.00 48.07 278 GLU A O 1
ATOM 1015 N N . LYS A 1 131 ? 57.661 26.760 127.811 1.00 47.46 279 LYS A N 1
ATOM 1016 C CA . LYS A 1 131 ? 57.690 28.026 128.534 1.00 47.75 279 LYS A CA 1
ATOM 1017 C C . LYS A 1 131 ? 58.867 28.893 128.095 1.00 51.35 279 LYS A C 1
ATOM 1018 O O . LYS A 1 131 ? 58.727 30.109 127.942 1.00 55.38 279 LYS A O 1
ATOM 1024 N N . ASP A 1 132 ? 60.018 28.261 127.878 1.00 50.85 280 ASP A N 1
ATOM 1025 C CA . ASP A 1 132 ? 61.207 28.970 127.410 1.00 49.29 280 ASP A CA 1
ATOM 1026 C C . ASP A 1 132 ? 61.151 29.280 125.910 1.00 52.76 280 ASP A C 1
ATOM 1027 O O . ASP A 1 132 ? 62.079 29.879 125.364 1.00 54.82 280 ASP A O 1
ATOM 1032 N N . ASP A 1 133 ? 60.060 28.881 125.259 1.00 49.31 281 ASP A N 1
ATOM 1033 C CA . ASP A 1 133 ? 59.861 29.116 123.828 1.00 53.38 281 ASP A CA 1
ATOM 1034 C C . ASP A 1 133 ? 61.021 28.594 122.996 1.00 51.78 281 ASP A C 1
ATOM 1035 O O . ASP A 1 133 ? 61.503 29.273 122.087 1.00 50.30 281 ASP A O 1
ATOM 1040 N N . VAL A 1 134 ? 61.481 27.393 123.327 1.00 48.29 282 VAL A N 1
ATOM 1041 C CA . VAL A 1 134 ? 62.502 26.736 122.532 1.00 43.14 282 VAL A CA 1
ATOM 1042 C C . VAL A 1 134 ? 61.859 26.222 121.248 1.00 47.27 282 VAL A C 1
ATOM 1043 O O . VAL A 1 134 ? 60.963 25.380 121.285 1.00 44.81 282 VAL A O 1
ATOM 1047 N N . LYS A 1 135 ? 62.306 26.736 120.111 1.00 46.81 283 LYS A N 1
ATOM 1048 C CA . LYS A 1 135 ? 61.678 26.373 118.846 1.00 45.68 283 LYS A CA 1
ATOM 1049 C C . LYS A 1 135 ? 62.694 25.863 117.830 1.00 45.68 283 LYS A C 1
ATOM 1050 O O . LYS A 1 135 ? 62.347 25.576 116.690 1.00 45.54 283 LYS A O 1
ATOM 1052 N N . LEU A 1 136 ? 63.945 25.739 118.256 1.00 45.85 284 LEU A N 1
ATOM 1053 C CA . LEU A 1 136 ? 65.033 25.367 117.359 1.00 46.23 284 LEU A CA 1
ATOM 1054 C C . LEU A 1 136 ? 66.167 24.730 118.156 1.00 47.07 284 LEU A C 1
ATOM 1055 O O . LEU A 1 136 ? 66.675 25.337 119.096 1.00 47.67 284 LEU A O 1
ATOM 1060 N N . ILE A 1 137 ? 66.552 23.506 117.810 1.00 40.80 285 ILE A N 1
ATOM 1061 C CA . ILE A 1 137 ? 67.664 22.855 118.511 1.00 39.05 285 ILE A CA 1
ATOM 1062 C C . ILE A 1 137 ? 68.650 22.218 117.542 1.00 43.72 285 ILE A C 1
ATOM 1063 O O . ILE A 1 137 ? 68.254 21.705 116.508 1.00 39.34 285 ILE A O 1
ATOM 1068 N N . GLU A 1 138 ? 69.938 22.243 117.875 1.00 40.61 286 GLU A N 1
ATOM 1069 C CA . GLU A 1 138 ? 70.931 21.559 117.056 1.00 37.19 286 GLU A CA 1
ATOM 1070 C C . GLU A 1 138 ? 70.772 20.046 117.165 1.00 38.33 286 GLU A C 1
ATOM 1071 O O . GLU A 1 138 ? 70.493 19.519 118.239 1.00 40.38 286 GLU A O 1
ATOM 1077 N N . VAL A 1 139 ? 70.936 19.343 116.046 1.00 37.00 287 VAL A N 1
ATOM 1078 C CA . VAL A 1 139 ? 70.916 17.883 116.064 1.00 35.74 287 VAL A CA 1
ATOM 1079 C C . VAL A 1 139 ? 72.108 17.329 115.290 1.00 37.90 287 VAL A C 1
ATOM 1080 O O . VAL A 1 139 ? 72.662 18.017 114.433 1.00 39.16 287 VAL A O 1
ATOM 1084 N N . PRO A 1 140 ? 72.512 16.086 115.595 1.00 38.67 288 PRO A N 1
ATOM 1085 C CA . PRO A 1 140 ? 73.580 15.442 114.818 1.00 42.77 288 PRO A CA 1
ATOM 1086 C C . PRO A 1 140 ? 73.134 15.150 113.392 1.00 46.87 288 PRO A C 1
ATOM 1087 O O . PRO A 1 140 ? 71.947 14.898 113.173 1.00 43.63 288 PRO A O 1
ATOM 1091 N N . VAL A 1 141 ? 74.058 15.187 112.437 1.00 46.07 289 VAL A N 1
ATOM 1092 C CA . VAL A 1 141 ? 73.696 14.939 111.041 1.00 42.74 289 VAL A CA 1
ATOM 1093 C C . VAL A 1 141 ? 73.081 13.554 110.883 1.00 45.47 289 VAL A C 1
ATOM 1094 O O . VAL A 1 141 ? 72.154 13.364 110.089 1.00 46.93 289 VAL A O 1
ATOM 1098 N N . GLU A 1 142 ? 73.569 12.600 111.672 1.00 44.52 290 GLU A N 1
ATOM 1099 C CA . GLU A 1 142 ? 73.105 11.220 111.589 1.00 46.42 290 GLU A CA 1
ATOM 1100 C C . GLU A 1 142 ? 71.598 11.122 111.800 1.00 49.59 290 GLU A C 1
ATOM 1101 O O . GLU A 1 142 ? 70.954 10.207 111.284 1.00 51.10 290 GLU A O 1
ATOM 1107 N N . TYR A 1 143 ? 71.039 12.069 112.548 1.00 45.52 291 TYR A N 1
ATOM 1108 C CA . TYR A 1 143 ? 69.611 12.050 112.857 1.00 46.25 291 TYR A CA 1
ATOM 1109 C C . TYR A 1 143 ? 68.731 12.274 111.622 1.00 46.85 291 TYR A C 1
ATOM 1110 O O . TYR A 1 143 ? 67.540 11.948 111.639 1.00 48.57 291 TYR A O 1
ATOM 1119 N N . ILE A 1 144 ? 69.307 12.826 110.557 1.00 46.09 292 ILE A N 1
ATOM 1120 C CA . ILE A 1 144 ? 68.539 13.069 109.338 1.00 43.89 292 ILE A CA 1
ATOM 1121 C C . ILE A 1 144 ? 68.243 11.766 108.592 1.00 47.28 292 ILE A C 1
ATOM 1122 O O . ILE A 1 144 ? 67.307 11.696 107.784 1.00 44.02 292 ILE A O 1
ATOM 1124 N N . ALA A 1 145 ? 69.032 10.733 108.864 1.00 47.40 293 ALA A N 1
ATOM 1125 C CA . ALA A 1 145 ? 68.913 9.473 108.130 1.00 45.88 293 ALA A CA 1
ATOM 1126 C C . ALA A 1 145 ? 67.609 8.750 108.439 1.00 48.32 293 ALA A C 1
ATOM 1127 O O . ALA A 1 145 ? 67.205 8.631 109.591 1.00 52.45 293 ALA A O 1
ATOM 1129 N N . GLY A 1 146 ? 66.953 8.260 107.395 1.00 43.84 294 GLY A N 1
ATOM 1130 C CA . GLY A 1 146 ? 65.717 7.518 107.569 1.00 46.53 294 GLY A CA 1
ATOM 1131 C C . GLY A 1 146 ? 64.494 8.411 107.556 1.00 40.59 294 GLY A C 1
ATOM 1132 O O . GLY A 1 146 ? 63.368 7.932 107.389 1.00 46.22 294 GLY A O 1
ATOM 1133 N N . LYS A 1 147 ? 64.702 9.711 107.751 1.00 37.43 295 LYS A N 1
ATOM 1134 C CA . LYS A 1 147 ? 63.604 10.665 107.657 1.00 31.16 295 LYS A CA 1
ATOM 1135 C C . LYS A 1 147 ? 63.117 10.671 106.215 1.00 34.72 295 LYS A C 1
ATOM 1136 O O . LYS A 1 147 ? 63.896 10.381 105.317 1.00 33.99 295 LYS A O 1
ATOM 1142 N N . VAL A 1 148 ? 61.838 10.985 105.998 1.00 29.63 296 VAL A N 1
ATOM 1143 C CA . VAL A 1 148 ? 61.270 10.995 104.638 1.00 27.77 296 VAL A CA 1
ATOM 1144 C C . VAL A 1 148 ? 61.005 12.413 104.149 1.00 26.28 296 VAL A C 1
ATOM 1145 O O . VAL A 1 148 ? 60.312 13.175 104.796 1.00 25.82 296 VAL A O 1
ATOM 1149 N N . VAL A 1 149 ? 61.578 12.782 103.005 1.00 23.83 297 VAL A N 1
ATOM 1150 C CA . VAL A 1 149 ? 61.440 14.153 102.530 1.00 23.22 297 VAL A CA 1
ATOM 1151 C C . VAL A 1 149 ? 59.993 14.386 102.055 1.00 24.68 297 VAL A C 1
ATOM 1152 O O . VAL A 1 149 ? 59.387 13.514 101.410 1.00 28.20 297 VAL A O 1
ATOM 1156 N N . ALA A 1 150 ? 59.427 15.543 102.385 1.00 26.03 298 ALA A N 1
ATOM 1157 C CA . ALA A 1 150 ? 57.982 15.762 102.191 1.00 25.81 298 ALA A CA 1
ATOM 1158 C C . ALA A 1 150 ? 57.654 16.426 100.866 1.00 25.75 298 ALA A C 1
ATOM 1159 O O . ALA A 1 150 ? 56.481 16.557 100.496 1.00 27.68 298 ALA A O 1
ATOM 1161 N N . LYS A 1 151 ? 58.681 16.870 100.147 1.00 24.63 299 LYS A N 1
ATOM 1162 C CA . LYS A 1 151 ? 58.416 17.598 98.924 1.00 28.31 299 LYS A CA 1
ATOM 1163 C C . LYS A 1 151 ? 59.526 17.416 97.905 1.00 23.40 299 LYS A C 1
ATOM 1164 O O . LYS A 1 151 ? 60.614 16.935 98.225 1.00 26.34 299 LYS A O 1
ATOM 1170 N N . ASP A 1 152 ? 59.218 17.793 96.669 1.00 26.74 300 ASP A N 1
ATOM 1171 C CA . ASP A 1 152 ? 60.225 17.834 95.615 1.00 28.18 300 ASP A CA 1
ATOM 1172 C C . ASP A 1 152 ? 61.239 18.932 95.899 1.00 27.68 300 ASP A C 1
ATOM 1173 O O . ASP A 1 152 ? 60.853 20.028 96.324 1.00 29.04 300 ASP A O 1
ATOM 1178 N N . TYR A 1 153 ? 62.527 18.645 95.672 1.00 27.29 301 TYR A N 1
ATOM 1179 C CA . TYR A 1 153 ? 63.578 19.664 95.716 1.00 29.21 301 TYR A CA 1
ATOM 1180 C C . TYR A 1 153 ? 64.312 19.662 94.395 1.00 28.12 301 TYR A C 1
ATOM 1181 O O . TYR A 1 153 ? 64.758 18.600 93.914 1.00 29.96 301 TYR A O 1
ATOM 1190 N N . ILE A 1 154 ? 64.422 20.873 93.846 1.00 27.40 302 ILE A N 1
ATOM 1191 C CA . ILE A 1 154 ? 64.987 21.128 92.527 1.00 33.65 302 ILE A CA 1
ATOM 1192 C C . ILE A 1 154 ? 66.327 21.871 92.652 1.00 33.66 302 ILE A C 1
ATOM 1193 O O . ILE A 1 154 ? 66.476 22.752 93.497 1.00 35.96 302 ILE A O 1
ATOM 1198 N N . ASP A 1 155 ? 67.304 21.497 91.832 1.00 31.39 303 ASP A N 1
ATOM 1199 C CA . ASP A 1 155 ? 68.500 22.322 91.646 1.00 32.71 303 ASP A CA 1
ATOM 1200 C C . ASP A 1 155 ? 68.104 23.444 90.707 1.00 36.23 303 ASP A C 1
ATOM 1201 O O . ASP A 1 155 ? 68.006 23.241 89.495 1.00 32.00 303 ASP A O 1
ATOM 1206 N N . GLU A 1 156 ? 67.862 24.624 91.261 1.00 29.56 304 GLU A N 1
ATOM 1207 C CA . GLU A 1 156 ? 67.299 25.710 90.478 1.00 32.28 304 GLU A CA 1
ATOM 1208 C C . GLU A 1 156 ? 68.259 26.231 89.399 1.00 33.30 304 GLU A C 1
ATOM 1209 O O . GLU A 1 156 ? 67.824 26.867 88.448 1.00 35.48 304 GLU A O 1
ATOM 1215 N N . SER A 1 157 ? 69.549 25.937 89.523 1.00 31.46 305 SER A N 1
ATOM 1216 C CA . SER A 1 157 ? 70.494 26.400 88.500 1.00 28.49 305 SER A CA 1
ATOM 1217 C C . SER A 1 157 ? 70.418 25.554 87.221 1.00 35.63 305 SER A C 1
ATOM 1218 O O . SER A 1 157 ? 70.882 25.988 86.158 1.00 32.18 305 SER A O 1
ATOM 1221 N N . THR A 1 158 ? 69.820 24.363 87.309 1.00 32.05 306 THR A N 1
ATOM 1222 C CA . THR A 1 158 ? 69.720 23.472 86.144 1.00 29.66 306 THR A CA 1
ATOM 1223 C C . THR A 1 158 ? 68.298 23.006 85.848 1.00 36.22 306 THR A C 1
ATOM 1224 O O . THR A 1 158 ? 68.003 22.578 84.738 1.00 33.53 306 THR A O 1
ATOM 1228 N N . GLY A 1 159 ? 67.429 23.062 86.851 1.00 31.24 307 GLY A N 1
ATOM 1229 C CA . GLY A 1 159 ? 66.080 22.533 86.710 1.00 30.49 307 GLY A CA 1
ATOM 1230 C C . GLY A 1 159 ? 65.999 21.056 87.072 1.00 32.33 307 GLY A C 1
ATOM 1231 O O . GLY A 1 159 ? 64.933 20.436 86.972 1.00 29.83 307 GLY A O 1
ATOM 1232 N N . GLU A 1 160 ? 67.121 20.477 87.482 1.00 29.98 308 GLU A N 1
ATOM 1233 C CA . GLU A 1 160 ? 67.144 19.053 87.776 1.00 30.09 308 GLU A CA 1
ATOM 1234 C C . GLU A 1 160 ? 66.395 18.753 89.076 1.00 31.94 308 GLU A C 1
ATOM 1235 O O . GLU A 1 160 ? 66.547 19.469 90.070 1.00 31.70 308 GLU A O 1
ATOM 1241 N N . LEU A 1 161 ? 65.577 17.703 89.061 1.00 28.55 309 LEU A N 1
ATOM 1242 C CA . LEU A 1 161 ? 64.962 17.218 90.293 1.00 28.66 309 LEU A CA 1
ATOM 1243 C C . LEU A 1 161 ? 66.017 16.496 91.140 1.00 34.06 309 LEU A C 1
ATOM 1244 O O . LEU A 1 161 ? 66.458 15.405 90.772 1.00 38.37 309 LEU A O 1
ATOM 1249 N N . ILE A 1 162 ? 66.423 17.123 92.255 1.00 31.24 310 ILE A N 1
ATOM 1250 C CA . ILE A 1 162 ? 67.456 16.615 93.178 1.00 32.82 310 ILE A CA 1
ATOM 1251 C C . ILE A 1 162 ? 66.912 15.507 94.039 1.00 32.70 310 ILE A C 1
ATOM 1252 O O . ILE A 1 162 ? 67.600 14.540 94.387 1.00 32.55 310 ILE A O 1
ATOM 1257 N N . CYS A 1 163 ? 65.664 15.689 94.433 1.00 28.81 311 CYS A N 1
ATOM 1258 C CA A CYS A 1 163 ? 65.024 14.645 95.214 0.51 32.69 311 CYS A CA 1
ATOM 1259 C CA B CYS A 1 163 ? 65.034 14.792 95.380 0.49 32.56 311 CYS A CA 1
ATOM 1260 C C . CYS A 1 163 ? 63.521 14.801 95.162 1.00 28.26 311 CYS A C 1
ATOM 1261 O O . CYS A 1 163 ? 62.955 15.887 95.174 1.00 32.21 311 CYS A O 1
ATOM 1266 N N . ALA A 1 164 ? 62.878 13.654 94.991 1.00 28.39 312 ALA A N 1
ATOM 1267 C CA . ALA A 1 164 ? 61.427 13.653 94.809 1.00 28.08 312 ALA A CA 1
ATOM 1268 C C . ALA A 1 164 ? 60.732 13.532 96.166 1.00 25.21 312 ALA A C 1
ATOM 1269 O O . ALA A 1 164 ? 61.261 12.898 97.075 1.00 26.25 312 ALA A O 1
ATOM 1271 N N . ALA A 1 165 ? 59.555 14.140 96.287 1.00 26.36 313 ALA A N 1
ATOM 1272 C CA . ALA A 1 165 ? 58.717 13.926 97.462 1.00 27.60 313 ALA A CA 1
ATOM 1273 C C . ALA A 1 165 ? 58.612 12.435 97.767 1.00 25.84 313 ALA A C 1
ATOM 1274 O O . ALA A 1 165 ? 58.444 11.632 96.850 1.00 27.62 313 ALA A O 1
ATOM 1276 N N . ASN A 1 166 ? 58.715 12.096 99.058 1.00 22.99 314 ASN A N 1
ATOM 1277 C CA . ASN A 1 166 ? 58.641 10.737 99.605 1.00 20.68 314 ASN A CA 1
ATOM 1278 C C . ASN A 1 166 ? 59.940 9.923 99.533 1.00 26.38 314 ASN A C 1
ATOM 1279 O O . ASN A 1 166 ? 59.980 8.783 99.981 1.00 28.77 314 ASN A O 1
ATOM 1284 N N . MET A 1 167 ? 61.016 10.509 99.018 1.00 27.31 315 MET A N 1
ATOM 1285 C CA . MET A 1 167 ? 62.306 9.827 99.075 1.00 22.04 315 MET A CA 1
ATOM 1286 C C . MET A 1 167 ? 62.864 9.815 100.499 1.00 27.55 315 MET A C 1
ATOM 1287 O O . MET A 1 167 ? 62.766 10.794 101.234 1.00 26.54 315 MET A O 1
ATOM 1292 N N . GLU A 1 168 ? 63.454 8.689 100.876 1.00 29.35 316 GLU A N 1
ATOM 1293 C CA . GLU A 1 168 ? 64.114 8.580 102.170 1.00 29.56 316 GLU A CA 1
ATOM 1294 C C . GLU A 1 168 ? 65.405 9.399 102.175 1.00 32.46 316 GLU A C 1
ATOM 1295 O O . GLU A 1 168 ? 66.183 9.372 101.219 1.00 33.75 316 GLU A O 1
ATOM 1301 N N . LEU A 1 169 ? 65.623 10.132 103.260 1.00 29.18 317 LEU A N 1
ATOM 1302 C CA . LEU A 1 169 ? 66.809 10.969 103.402 1.00 34.30 317 LEU A CA 1
ATOM 1303 C C . LEU A 1 169 ? 68.035 10.159 103.787 1.00 35.45 317 LEU A C 1
ATOM 1304 O O . LEU A 1 169 ? 67.947 9.194 104.541 1.00 39.97 317 LEU A O 1
ATOM 1309 N N . SER A 1 170 ? 69.173 10.584 103.269 1.00 37.88 318 SER A N 1
ATOM 1310 C CA . SER A 1 170 ? 70.474 10.032 103.664 1.00 38.96 318 SER A CA 1
ATOM 1311 C C . SER A 1 170 ? 71.483 11.158 103.772 1.00 38.39 318 SER A C 1
ATOM 1312 O O . SER A 1 170 ? 71.233 12.270 103.306 1.00 36.05 318 SER A O 1
ATOM 1315 N N . LEU A 1 171 ? 72.639 10.869 104.369 1.00 41.24 319 LEU A N 1
ATOM 1316 C CA . LEU A 1 171 ? 73.705 11.860 104.443 1.00 38.89 319 LEU A CA 1
ATOM 1317 C C . LEU A 1 171 ? 74.137 12.316 103.054 1.00 35.92 319 LEU A C 1
ATOM 1318 O O . LEU A 1 171 ? 74.377 13.499 102.826 1.00 33.81 319 LEU A O 1
ATOM 1323 N N . ASP A 1 172 ? 74.208 11.387 102.109 1.00 35.49 320 ASP A N 1
ATOM 1324 C CA . ASP A 1 172 ? 74.571 11.741 100.747 1.00 39.72 320 ASP A CA 1
ATOM 1325 C C . ASP A 1 172 ? 73.543 12.716 100.123 1.00 37.84 320 ASP A C 1
ATOM 1326 O O . ASP A 1 172 ? 73.914 13.738 99.512 1.00 34.79 320 ASP A O 1
ATOM 1331 N N . LEU A 1 173 ? 72.250 12.431 100.317 1.00 34.97 321 LEU A N 1
ATOM 1332 C CA . LEU A 1 173 ? 71.203 13.320 99.821 1.00 34.57 321 LEU A CA 1
ATOM 1333 C C . LEU A 1 173 ? 71.206 14.666 100.545 1.00 31.84 321 LEU A C 1
ATOM 1334 O O . LEU A 1 173 ? 71.043 15.715 99.917 1.00 31.68 321 LEU A O 1
ATOM 1339 N N . LEU A 1 174 ? 71.382 14.642 101.865 1.00 32.86 322 LEU A N 1
ATOM 1340 C CA . LEU A 1 174 ? 71.494 15.892 102.609 1.00 37.14 322 LEU A CA 1
ATOM 1341 C C . LEU A 1 174 ? 72.635 16.751 102.058 1.00 35.76 322 LEU A C 1
ATOM 1342 O O . LEU A 1 174 ? 72.473 17.955 101.834 1.00 33.68 322 LEU A O 1
ATOM 1347 N N . ALA A 1 175 ? 73.779 16.115 101.810 1.00 37.66 323 ALA A N 1
ATOM 1348 C CA . ALA A 1 175 ? 74.927 16.786 101.203 1.00 40.27 323 ALA A CA 1
ATOM 1349 C C . ALA A 1 175 ? 74.566 17.402 99.858 1.00 37.58 323 ALA A C 1
ATOM 1350 O O . ALA A 1 175 ? 74.868 18.569 99.606 1.00 41.56 323 ALA A O 1
ATOM 1352 N N . LYS A 1 176 ? 73.903 16.633 99.000 1.00 39.33 324 LYS A N 1
ATOM 1353 C CA . LYS A 1 176 ? 73.486 17.173 97.703 1.00 38.32 324 LYS A CA 1
ATOM 1354 C C . LYS A 1 176 ? 72.574 18.398 97.845 1.00 38.81 324 LYS A C 1
ATOM 1355 O O . LYS A 1 176 ? 72.777 19.430 97.186 1.00 40.42 324 LYS A O 1
ATOM 1361 N N . LEU A 1 177 ? 71.568 18.288 98.713 1.00 38.49 325 LEU A N 1
ATOM 1362 C CA . LEU A 1 177 ? 70.649 19.389 98.956 1.00 36.56 325 LEU A CA 1
ATOM 1363 C C . LEU A 1 177 ? 71.377 20.646 99.432 1.00 39.74 325 LEU A C 1
ATOM 1364 O O . LEU A 1 177 ? 71.138 21.751 98.927 1.00 41.21 325 LEU A O 1
ATOM 1369 N N . SER A 1 178 ? 72.253 20.464 100.415 1.00 42.10 326 SER A N 1
ATOM 1370 C CA . SER A 1 178 ? 73.017 21.560 100.995 1.00 45.14 326 SER A CA 1
ATOM 1371 C C . SER A 1 178 ? 73.917 22.228 99.957 1.00 46.63 326 SER A C 1
ATOM 1372 O O . SER A 1 178 ? 74.020 23.455 99.907 1.00 47.48 326 SER A O 1
ATOM 1375 N N . GLN A 1 179 ? 74.546 21.412 99.116 1.00 42.19 327 GLN A N 1
ATOM 1376 C CA . GLN A 1 179 ? 75.472 21.918 98.108 1.00 48.95 327 GLN A CA 1
ATOM 1377 C C . GLN A 1 179 ? 74.709 22.514 96.932 1.00 49.03 327 GLN A C 1
ATOM 1378 O O . GLN A 1 179 ? 75.290 23.178 96.079 1.00 52.06 327 GLN A O 1
ATOM 1384 N N . SER A 1 180 ? 73.402 22.281 96.890 1.00 48.95 328 SER A N 1
ATOM 1385 C CA . SER A 1 180 ? 72.561 22.933 95.892 1.00 46.23 328 SER A CA 1
ATOM 1386 C C . SER A 1 180 ? 71.925 24.228 96.397 1.00 46.08 328 SER A C 1
ATOM 1387 O O . SER A 1 180 ? 71.163 24.871 95.678 1.00 56.47 328 SER A O 1
ATOM 1390 N N . GLY A 1 181 ? 72.221 24.607 97.632 1.00 48.91 329 GLY A N 1
ATOM 1391 C CA . GLY A 1 181 ? 71.682 25.838 98.181 1.00 48.05 329 GLY A CA 1
ATOM 1392 C C . GLY A 1 181 ? 70.429 25.680 99.028 1.00 50.72 329 GLY A C 1
ATOM 1393 O O . GLY A 1 181 ? 69.888 26.667 99.527 1.00 53.76 329 GLY A O 1
ATOM 1394 N N . HIS A 1 182 ? 69.963 24.446 99.202 1.00 46.43 330 HIS A N 1
ATOM 1395 C CA . HIS A 1 182 ? 68.763 24.212 100.006 1.00 46.35 330 HIS A CA 1
ATOM 1396 C C . HIS A 1 182 ? 69.100 24.035 101.481 1.00 49.24 330 HIS A C 1
ATOM 1397 O O . HIS A 1 182 ? 69.526 22.956 101.900 1.00 49.58 330 HIS A O 1
ATOM 1404 N N . LYS A 1 183 ? 68.898 25.097 102.260 1.00 46.07 331 LYS A N 1
ATOM 1405 C CA . LYS A 1 183 ? 69.260 25.093 103.679 1.00 51.79 331 LYS A CA 1
ATOM 1406 C C . LYS A 1 183 ? 68.061 24.805 104.582 1.00 48.06 331 LYS A C 1
ATOM 1407 O O . LYS A 1 183 ? 68.197 24.754 105.800 1.00 49.75 331 LYS A O 1
ATOM 1413 N N . ARG A 1 184 ? 66.891 24.626 103.980 1.00 41.52 332 ARG A N 1
ATOM 1414 C CA . ARG A 1 184 ? 65.689 24.271 104.723 1.00 39.01 332 ARG A CA 1
ATOM 1415 C C . ARG A 1 184 ? 65.041 23.043 104.075 1.00 41.21 332 ARG A C 1
ATOM 1416 O O . ARG A 1 184 ? 64.786 23.032 102.875 1.00 41.96 332 ARG A O 1
ATOM 1424 N N . ILE A 1 185 ? 64.810 22.002 104.870 1.00 37.28 333 ILE A N 1
ATOM 1425 C CA . ILE A 1 185 ? 64.351 20.714 104.361 1.00 33.99 333 ILE A CA 1
ATOM 1426 C C . ILE A 1 185 ? 63.149 20.201 105.146 1.00 34.42 333 ILE A C 1
ATOM 1427 O O . ILE A 1 185 ? 63.227 20.050 106.370 1.00 32.72 333 ILE A O 1
ATOM 1432 N N . GLU A 1 186 ? 62.051 19.910 104.453 1.00 29.75 334 GLU A N 1
ATOM 1433 C CA A GLU A 1 186 ? 60.839 19.449 105.127 0.53 29.32 334 GLU A CA 1
ATOM 1434 C CA B GLU A 1 186 ? 60.821 19.450 105.105 0.47 29.30 334 GLU A CA 1
ATOM 1435 C C . GLU A 1 186 ? 60.710 17.922 105.104 1.00 29.50 334 GLU A C 1
ATOM 1436 O O . GLU A 1 186 ? 60.919 17.276 104.080 1.00 27.35 334 GLU A O 1
ATOM 1447 N N . THR A 1 187 ? 60.398 17.331 106.256 1.00 24.96 335 THR A N 1
ATOM 1448 C CA . THR A 1 187 ? 60.294 15.873 106.337 1.00 23.93 335 THR A CA 1
ATOM 1449 C C . THR A 1 187 ? 58.973 15.506 107.002 1.00 26.05 335 THR A C 1
ATOM 1450 O O . THR A 1 187 ? 58.321 16.379 107.572 1.00 27.95 335 THR A O 1
ATOM 1454 N N . LEU A 1 188 ? 58.604 14.229 106.944 1.00 22.94 336 LEU A N 1
ATOM 1455 C CA . LEU A 1 188 ? 57.342 13.770 107.553 1.00 25.20 336 LEU A CA 1
ATOM 1456 C C . LEU A 1 188 ? 57.494 13.518 109.047 1.00 24.52 336 LEU A C 1
ATOM 1457 O O . LEU A 1 188 ? 58.478 12.912 109.479 1.00 28.72 336 LEU A O 1
ATOM 1462 N N . PHE A 1 189 ? 56.512 13.973 109.821 1.00 24.63 337 PHE A N 1
ATOM 1463 C CA . PHE A 1 189 ? 56.393 13.538 111.211 1.00 26.66 337 PHE A CA 1
ATOM 1464 C C . PHE A 1 189 ? 55.672 12.203 111.264 1.00 27.01 337 PHE A C 1
ATOM 1465 O O . PHE A 1 189 ? 54.463 12.128 110.998 1.00 28.89 337 PHE A O 1
ATOM 1473 N N . THR A 1 190 ? 56.418 11.142 111.558 1.00 27.45 338 THR A N 1
ATOM 1474 C CA . THR A 1 190 ? 55.824 9.822 111.747 1.00 30.42 338 THR A CA 1
ATOM 1475 C C . THR A 1 190 ? 56.481 9.098 112.918 1.00 38.70 338 THR A C 1
ATOM 1476 O O . THR A 1 190 ? 57.517 9.534 113.421 1.00 36.66 338 THR A O 1
ATOM 1480 N N . ASN A 1 191 ? 55.869 7.999 113.353 1.00 37.44 339 ASN A N 1
ATOM 1481 C CA . ASN A 1 191 ? 56.545 7.041 114.234 1.00 38.93 339 ASN A CA 1
ATOM 1482 C C . ASN A 1 191 ? 56.022 5.647 113.919 1.00 41.55 339 ASN A C 1
ATOM 1483 O O . ASN A 1 191 ? 55.232 5.490 112.990 1.00 37.73 339 ASN A O 1
ATOM 1488 N N . ASP A 1 192 ? 56.433 4.631 114.672 1.00 38.65 340 ASP A N 1
ATOM 1489 C CA . ASP A 1 192 ? 55.922 3.286 114.405 1.00 40.25 340 ASP A CA 1
ATOM 1490 C C . ASP A 1 192 ? 54.792 2.886 115.350 1.00 44.16 340 ASP A C 1
ATOM 1491 O O . ASP A 1 192 ? 54.514 1.700 115.530 1.00 46.98 340 ASP A O 1
ATOM 1496 N N . LEU A 1 193 ? 54.115 3.873 115.926 1.00 43.10 341 LEU A N 1
ATOM 1497 C CA . LEU A 1 193 ? 53.130 3.596 116.962 1.00 40.76 341 LEU A CA 1
ATOM 1498 C C . LEU A 1 193 ? 51.754 4.194 116.660 1.00 40.54 341 LEU A C 1
ATOM 1499 O O . LEU A 1 193 ? 50.862 3.489 116.187 1.00 45.79 341 LEU A O 1
ATOM 1504 N N . ASP A 1 194 ? 51.571 5.484 116.933 1.00 34.09 342 ASP A N 1
ATOM 1505 C CA . ASP A 1 194 ? 50.267 6.109 116.713 1.00 36.95 342 ASP A CA 1
ATOM 1506 C C . ASP A 1 194 ? 50.256 7.202 115.623 1.00 35.88 342 ASP A C 1
ATOM 1507 O O . ASP A 1 194 ? 49.276 7.950 115.493 1.00 32.68 342 ASP A O 1
ATOM 1512 N N . HIS A 1 195 ? 51.334 7.282 114.844 1.00 33.16 343 HIS A N 1
ATOM 1513 C CA . HIS A 1 195 ? 51.393 8.160 113.669 1.00 35.79 343 HIS A CA 1
ATOM 1514 C C . HIS A 1 195 ? 52.083 7.417 112.530 1.00 32.06 343 HIS A C 1
ATOM 1515 O O . HIS A 1 195 ? 53.134 7.849 112.032 1.00 30.57 343 HIS A O 1
ATOM 1522 N N . GLY A 1 196 ? 51.512 6.278 112.150 1.00 28.81 344 GLY A N 1
ATOM 1523 C CA . GLY A 1 196 ? 52.160 5.377 111.219 1.00 29.48 344 GLY A CA 1
ATOM 1524 C C . GLY A 1 196 ? 52.324 5.993 109.838 1.00 24.04 344 GLY A C 1
ATOM 1525 O O . GLY A 1 196 ? 51.538 6.861 109.440 1.00 28.49 344 GLY A O 1
ATOM 1526 N N . PRO A 1 197 ? 53.342 5.548 109.108 1.00 26.85 345 PRO A N 1
ATOM 1527 C CA . PRO A 1 197 ? 53.642 6.087 107.776 1.00 22.76 345 PRO A CA 1
ATOM 1528 C C . PRO A 1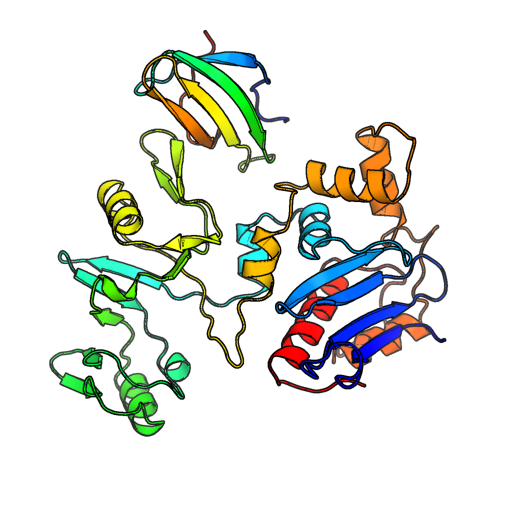 197 ? 52.900 5.370 106.658 1.00 30.07 345 PRO A C 1
ATOM 1529 O O . PRO A 1 197 ? 53.427 5.254 105.538 1.00 26.70 345 PRO A O 1
ATOM 1533 N N . TYR A 1 198 ? 51.677 4.926 106.945 1.00 28.18 346 TYR A N 1
ATOM 1534 C CA . TYR A 1 198 ? 50.903 4.103 106.011 1.00 27.53 346 TYR A CA 1
ATOM 1535 C C . TYR A 1 198 ? 50.803 4.701 104.609 1.00 24.08 346 TYR A C 1
ATOM 1536 O O . TYR A 1 198 ? 51.062 4.019 103.625 1.00 24.28 346 TYR A O 1
ATOM 1545 N N . ILE A 1 199 ? 50.448 5.974 104.518 1.00 24.83 347 ILE A N 1
ATOM 1546 C CA . ILE A 1 199 ? 50.246 6.597 103.202 1.00 21.90 347 ILE A CA 1
ATOM 1547 C C . ILE A 1 199 ? 51.567 6.744 102.450 1.00 23.87 347 ILE A C 1
ATOM 1548 O O . ILE A 1 199 ? 51.620 6.567 101.223 1.00 22.90 347 ILE A O 1
ATOM 1553 N N . SER A 1 200 ? 52.634 7.059 103.193 1.00 24.21 348 SER A N 1
ATOM 1554 C CA . SER A 1 200 ? 53.975 7.148 102.609 1.00 24.73 348 SER A CA 1
ATOM 1555 C C . SER A 1 200 ? 54.432 5.812 102.029 1.00 23.15 348 SER A C 1
ATOM 1556 O O . SER A 1 200 ? 54.934 5.760 100.908 1.00 22.38 348 SER A O 1
ATOM 1559 N N . GLU A 1 201 ? 54.232 4.721 102.769 1.00 22.14 349 GLU A N 1
ATOM 1560 C CA . GLU A 1 201 ? 54.602 3.412 102.239 1.00 26.70 349 GLU A CA 1
ATOM 1561 C C . GLU A 1 201 ? 53.676 2.968 101.092 1.00 24.41 349 GLU A C 1
ATOM 1562 O O . GLU A 1 201 ? 54.113 2.265 100.170 1.00 27.90 349 GLU A O 1
ATOM 1568 N N . THR A 1 202 ? 52.411 3.390 101.142 1.00 23.66 350 THR A N 1
ATOM 1569 C CA . THR A 1 202 ? 51.470 3.062 100.081 1.00 23.39 350 THR A CA 1
ATOM 1570 C C . THR A 1 202 ? 51.907 3.699 98.785 1.00 24.62 350 THR A C 1
ATOM 1571 O O . THR A 1 202 ? 51.822 3.072 97.718 1.00 24.24 350 THR A O 1
ATOM 1575 N N . LEU A 1 203 ? 52.389 4.934 98.863 1.00 22.96 351 LEU A N 1
ATOM 1576 C CA . LEU A 1 203 ? 52.907 5.565 97.640 1.00 22.73 351 LEU A CA 1
ATOM 1577 C C . LEU A 1 203 ? 54.014 4.726 96.970 1.00 26.16 351 LEU A C 1
ATOM 1578 O O . LEU A 1 203 ? 54.146 4.734 95.727 1.00 25.69 351 LEU A O 1
ATOM 1583 N N . ARG A 1 204 ? 54.816 4.021 97.777 1.00 24.87 352 ARG A N 1
ATOM 1584 C CA . ARG A 1 204 ? 55.941 3.249 97.235 1.00 29.37 352 ARG A CA 1
ATOM 1585 C C . ARG A 1 204 ? 55.517 2.009 96.453 1.00 29.51 352 ARG A C 1
ATOM 1586 O O . ARG A 1 204 ? 56.309 1.481 95.670 1.00 33.45 352 ARG A O 1
ATOM 1594 N N . VAL A 1 205 ? 54.286 1.534 96.652 1.00 27.09 353 VAL A N 1
ATOM 1595 C CA . VAL A 1 205 ? 53.800 0.399 95.878 1.00 25.96 353 VAL A CA 1
ATOM 1596 C C . VAL A 1 205 ? 52.757 0.847 94.840 1.00 27.51 353 VAL A C 1
ATOM 1597 O O . VAL A 1 205 ? 52.221 0.024 94.098 1.00 30.96 353 VAL A O 1
ATOM 1601 N N . ASP A 1 206 ? 52.495 2.151 94.797 1.00 26.75 354 ASP A N 1
ATOM 1602 C CA . ASP A 1 206 ? 51.604 2.761 93.792 1.00 25.90 354 ASP A CA 1
ATOM 1603 C C . ASP A 1 206 ? 52.385 2.881 92.489 1.00 27.66 354 ASP A C 1
ATOM 1604 O O . ASP A 1 206 ? 53.382 3.606 92.429 1.00 24.86 354 ASP A O 1
ATOM 1609 N N . PRO A 1 207 ? 51.940 2.169 91.433 1.00 26.89 355 PRO A N 1
ATOM 1610 C CA . PRO A 1 207 ? 52.599 2.202 90.119 1.00 32.73 355 PRO A CA 1
ATOM 1611 C C . PRO A 1 207 ? 52.313 3.451 89.281 1.00 31.51 355 PRO A C 1
ATOM 1612 O O . PRO A 1 207 ? 52.939 3.611 88.230 1.00 33.38 355 PRO A O 1
ATOM 1616 N N . THR A 1 208 ? 51.367 4.295 89.695 1.00 26.25 356 THR A N 1
ATOM 1617 C CA . THR A 1 208 ? 51.070 5.514 88.944 1.00 25.76 356 THR A CA 1
ATOM 1618 C C . THR A 1 208 ? 51.813 6.718 89.501 1.00 28.54 356 THR A C 1
ATOM 1619 O O . THR A 1 208 ? 52.288 6.695 90.635 1.00 29.55 356 THR A O 1
ATOM 1623 N N . ASN A 1 209 ? 51.925 7.769 88.697 1.00 27.28 357 ASN A N 1
ATOM 1624 C CA . ASN A 1 209 ? 52.754 8.900 89.091 1.00 30.54 357 ASN A CA 1
ATOM 1625 C C . ASN A 1 209 ? 52.140 10.261 88.801 1.00 31.43 357 ASN A C 1
ATOM 1626 O O . ASN A 1 209 ? 52.749 11.295 89.103 1.00 29.12 357 ASN A O 1
ATOM 1631 N N . ASP A 1 210 ? 50.947 10.257 88.203 1.00 25.94 358 ASP A N 1
ATOM 1632 C CA . ASP A 1 210 ? 50.202 11.480 87.923 1.00 27.01 358 ASP A CA 1
ATOM 1633 C C . ASP A 1 210 ? 48.723 11.168 87.686 1.00 26.25 358 ASP A C 1
ATOM 1634 O O . ASP A 1 210 ? 48.286 10.020 87.812 1.00 26.44 358 ASP A O 1
ATOM 1639 N N . ARG A 1 211 ? 47.944 12.195 87.370 1.00 26.86 359 ARG A N 1
ATOM 1640 C CA . ARG A 1 211 ? 46.493 12.041 87.239 1.00 25.78 359 ARG A CA 1
ATOM 1641 C C . ARG A 1 211 ? 46.108 11.131 86.085 1.00 27.55 359 ARG A C 1
ATOM 1642 O O . ARG A 1 211 ? 45.273 10.246 86.252 1.00 25.24 359 ARG A O 1
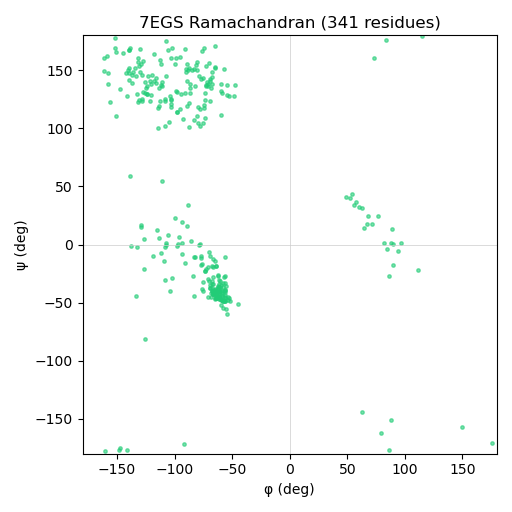ATOM 1650 N N . LEU A 1 212 ? 46.722 11.332 84.917 1.00 27.00 360 LEU A N 1
ATOM 1651 C CA . LEU A 1 212 ? 46.357 10.538 83.753 1.00 24.49 360 LEU A CA 1
ATOM 1652 C C . LEU A 1 212 ? 46.688 9.052 83.929 1.00 23.34 360 LEU A C 1
ATOM 1653 O O . LEU A 1 212 ? 45.891 8.183 83.569 1.00 24.55 360 LEU A O 1
ATOM 1655 N N . SER A 1 213 ? 47.859 8.747 84.489 1.00 23.29 361 SER A N 1
ATOM 1656 C CA . SER A 1 213 ? 48.211 7.343 84.691 1.00 25.59 361 SER A CA 1
ATOM 1657 C C . SER A 1 213 ? 47.303 6.669 85.725 1.00 23.67 361 SER A C 1
ATOM 1658 O O . SER A 1 213 ? 46.992 5.480 85.600 1.00 23.85 361 SER A O 1
ATOM 1661 N N . ALA A 1 214 ? 46.878 7.422 86.739 1.00 23.29 362 ALA A N 1
ATOM 1662 C CA . ALA A 1 214 ? 45.915 6.902 87.711 1.00 20.88 362 ALA A CA 1
ATOM 1663 C C . ALA A 1 214 ? 44.560 6.619 87.026 1.00 22.25 362 ALA A C 1
ATOM 1664 O O . ALA A 1 214 ? 43.961 5.542 87.208 1.00 22.74 362 ALA A O 1
ATOM 1666 N N . LEU A 1 215 ? 44.094 7.577 86.223 1.00 21.55 363 LEU A N 1
ATOM 1667 C CA . LEU A 1 215 ? 42.810 7.386 85.540 1.00 22.10 363 LEU A CA 1
ATOM 1668 C C . LEU A 1 215 ? 42.860 6.165 84.617 1.00 25.73 363 LEU A C 1
ATOM 1669 O O . LEU A 1 215 ? 41.886 5.407 84.506 1.00 25.06 363 LEU A O 1
ATOM 1674 N N . VAL A 1 216 ? 44.000 5.976 83.963 1.00 24.88 364 VAL A N 1
ATOM 1675 C CA . VAL A 1 216 ? 44.161 4.836 83.061 1.00 25.60 364 VAL A CA 1
ATOM 1676 C C . VAL A 1 216 ? 44.220 3.515 83.823 1.00 26.12 364 VAL A C 1
ATOM 1677 O O . VAL A 1 216 ? 43.648 2.512 83.379 1.00 26.44 364 VAL A O 1
ATOM 1681 N N . GLU A 1 217 ? 44.870 3.512 84.987 1.00 25.42 365 GLU A N 1
ATOM 1682 C CA . GLU A 1 217 ? 44.900 2.297 85.804 1.00 22.38 365 GLU A CA 1
ATOM 1683 C C . GLU A 1 217 ? 43.470 1.879 86.220 1.00 25.45 365 GLU A C 1
ATOM 1684 O O . GLU A 1 217 ? 43.079 0.682 86.126 1.00 27.60 365 GLU A O 1
ATOM 1690 N N . ILE A 1 218 ? 42.693 2.876 86.659 1.00 22.01 366 ILE A N 1
ATOM 1691 C CA . ILE A 1 218 ? 41.296 2.618 87.023 1.00 23.68 366 ILE A CA 1
ATOM 1692 C C . ILE A 1 218 ? 40.482 2.115 85.818 1.00 26.50 366 ILE A C 1
ATOM 1693 O O . ILE A 1 218 ? 39.734 1.122 85.912 1.00 25.40 366 ILE A O 1
ATOM 1698 N N . TYR A 1 219 ? 40.668 2.770 84.678 1.00 22.91 367 TYR A N 1
ATOM 1699 C CA . TYR A 1 219 ? 39.880 2.444 83.502 1.00 27.44 367 TYR A CA 1
ATOM 1700 C C . TYR A 1 219 ? 40.178 1.010 83.047 1.00 25.26 367 TYR A C 1
ATOM 1701 O O . TYR A 1 219 ? 39.258 0.233 82.773 1.00 26.19 367 TYR A O 1
ATOM 1710 N N . ARG A 1 220 ? 41.459 0.656 82.998 1.00 26.32 368 ARG A N 1
ATOM 1711 C CA . ARG A 1 220 ? 41.858 -0.682 82.580 1.00 28.41 368 ARG A CA 1
ATOM 1712 C C . ARG A 1 220 ? 41.282 -1.720 83.520 1.00 31.69 368 ARG A C 1
ATOM 1713 O O . ARG A 1 220 ? 40.818 -2.782 83.085 1.00 31.22 368 ARG A O 1
ATOM 1721 N N . MET A 1 221 ? 41.311 -1.413 84.810 1.00 27.30 369 MET A N 1
ATOM 1722 C CA . MET A 1 221 ? 40.664 -2.317 85.761 1.00 29.33 369 MET A CA 1
ATOM 1723 C C . MET A 1 221 ? 39.136 -2.479 85.549 1.00 31.61 369 MET A C 1
ATOM 1724 O O . MET A 1 221 ? 38.585 -3.570 85.735 1.00 33.17 369 MET A O 1
ATOM 1729 N N . MET A 1 222 ? 38.447 -1.409 85.165 1.00 25.28 370 MET A N 1
ATOM 1730 C CA . MET A 1 222 ? 36.988 -1.475 85.048 1.00 25.61 370 MET A CA 1
ATOM 1731 C C . MET A 1 222 ? 36.520 -2.028 83.709 1.00 28.21 370 MET A C 1
ATOM 1732 O O . MET A 1 222 ? 35.421 -2.601 83.596 1.00 27.86 370 MET A O 1
ATOM 1737 N N . ARG A 1 223 ? 37.356 -1.844 82.699 1.00 27.27 371 ARG A N 1
ATOM 1738 C CA A ARG A 1 223 ? 36.990 -2.155 81.321 0.50 30.54 371 ARG A CA 1
ATOM 1739 C CA B ARG A 1 223 ? 36.987 -2.165 81.324 0.50 30.59 371 ARG A CA 1
ATOM 1740 C C . ARG A 1 223 ? 38.056 -2.993 80.604 1.00 29.69 371 ARG A C 1
ATOM 1741 O O . ARG A 1 223 ? 38.718 -2.517 79.668 1.00 29.16 371 ARG A O 1
ATOM 1756 N N . PRO A 1 224 ? 38.230 -4.249 81.022 1.00 28.21 372 PRO A N 1
ATOM 1757 C CA . PRO A 1 224 ? 39.187 -5.089 80.297 1.00 28.01 372 PRO A CA 1
ATOM 1758 C C . PRO A 1 224 ? 38.810 -5.251 78.824 1.00 28.69 372 PRO A C 1
ATOM 1759 O O . PRO A 1 224 ? 37.632 -5.389 78.479 1.00 30.76 372 PRO A O 1
ATOM 1763 N N . GLY A 1 225 ? 39.809 -5.186 77.953 1.00 29.55 373 GLY A N 1
ATOM 1764 C CA . GLY A 1 225 ? 39.565 -5.381 76.531 1.00 30.71 373 GLY A CA 1
ATOM 1765 C C . GLY A 1 225 ? 39.232 -4.109 75.775 1.00 29.94 373 GLY A C 1
ATOM 1766 O O . GLY A 1 225 ? 39.016 -4.140 74.568 1.00 29.92 373 GLY A O 1
ATOM 1767 N N . GLU A 1 226 ? 39.203 -2.981 76.476 1.00 28.60 374 GLU A N 1
ATOM 1768 C CA . GLU A 1 226 ? 38.880 -1.700 75.846 1.00 27.21 374 GLU A CA 1
ATOM 1769 C C . GLU A 1 226 ? 40.090 -0.767 75.869 1.00 32.86 374 GLU A C 1
ATOM 1770 O O . GLU A 1 226 ? 40.369 -0.164 76.907 1.00 36.77 374 GLU A O 1
ATOM 1776 N N . PRO A 1 227 ? 40.824 -0.653 74.746 1.00 36.27 375 PRO A N 1
ATOM 1777 C CA . PRO A 1 227 ? 41.980 0.253 74.731 1.00 34.78 375 PRO A CA 1
ATOM 1778 C C . PRO A 1 227 ? 41.591 1.656 75.190 1.00 35.50 375 PRO A C 1
ATOM 1779 O O . PRO A 1 227 ? 40.611 2.222 74.714 1.00 34.50 375 PRO A O 1
ATOM 1783 N N . PRO A 1 228 ? 42.319 2.190 76.173 1.00 37.82 376 PRO A N 1
ATOM 1784 C CA . PRO A 1 228 ? 41.839 3.431 76.777 1.00 37.85 376 PRO A CA 1
ATOM 1785 C C . PRO A 1 228 ? 42.100 4.667 75.933 1.00 38.14 376 PRO A C 1
ATOM 1786 O O . PRO A 1 228 ? 43.122 4.772 75.258 1.00 42.71 376 PRO A O 1
ATOM 1790 N N . THR A 1 229 ? 41.140 5.578 75.957 1.00 38.54 377 THR A N 1
ATOM 1791 C CA . THR A 1 229 ? 41.328 6.908 75.409 1.00 39.15 377 THR A CA 1
ATOM 1792 C C . THR A 1 229 ? 41.170 7.912 76.536 1.00 40.55 377 THR A C 1
ATOM 1793 O O . THR A 1 229 ? 40.638 7.580 77.600 1.00 33.74 377 THR A O 1
ATOM 1797 N N . ARG A 1 230 ? 41.628 9.134 76.293 1.00 40.80 378 ARG A N 1
ATOM 1798 C CA . ARG A 1 230 ? 41.531 10.220 77.261 1.00 39.60 378 ARG A CA 1
ATOM 1799 C C . ARG A 1 230 ? 40.099 10.448 77.755 1.00 35.25 378 ARG A C 1
ATOM 1800 O O . ARG A 1 230 ? 39.809 10.349 78.975 1.00 33.52 378 ARG A O 1
ATOM 1808 N N . GLU A 1 231 ? 39.206 10.750 76.813 1.00 35.95 379 GLU A N 1
ATOM 1809 C CA . GLU A 1 231 ? 37.813 11.007 77.136 1.00 35.75 379 GLU A CA 1
ATOM 1810 C C . GLU A 1 231 ? 37.195 9.837 77.886 1.00 31.38 379 GLU A C 1
ATOM 1811 O O . GLU A 1 231 ? 36.491 10.031 78.877 1.00 30.79 379 GLU A O 1
ATOM 1817 N N . ALA A 1 232 ? 37.475 8.620 77.433 1.00 30.08 380 ALA A N 1
ATOM 1818 C CA . ALA A 1 232 ? 36.863 7.439 78.057 1.00 29.06 380 ALA A CA 1
ATOM 1819 C C . ALA A 1 232 ? 37.257 7.285 79.534 1.00 25.82 380 ALA A C 1
ATOM 1820 O O . ALA A 1 232 ? 36.397 7.000 80.392 1.00 27.57 380 ALA A O 1
ATOM 1822 N N . ALA A 1 233 ? 38.552 7.459 79.819 1.00 30.11 381 ALA A N 1
ATOM 1823 C CA . ALA A 1 233 ? 39.053 7.331 81.191 1.00 24.92 381 ALA A CA 1
ATOM 1824 C C . ALA A 1 233 ? 38.501 8.452 82.093 1.00 25.95 381 ALA A C 1
ATOM 1825 O O . ALA A 1 233 ? 38.041 8.210 83.259 1.00 27.70 381 ALA A O 1
ATOM 1827 N N . GLU A 1 234 ? 38.494 9.673 81.535 1.00 29.63 382 GLU A N 1
ATOM 1828 C CA . GLU A 1 234 ? 37.942 10.833 82.264 1.00 30.46 382 GLU A CA 1
ATOM 1829 C C . GLU A 1 234 ? 36.450 10.645 82.625 1.00 29.12 382 GLU A C 1
ATOM 1830 O O . GLU A 1 234 ? 36.029 10.785 83.788 1.00 29.34 382 GLU A O 1
ATOM 1836 N N . SER A 1 235 ? 35.655 10.307 81.620 1.00 28.08 383 SER A N 1
ATOM 1837 C CA . SER A 1 235 ? 34.223 10.145 81.812 1.00 26.26 383 SER A CA 1
ATOM 1838 C C . SER A 1 235 ? 33.894 8.965 82.719 1.00 27.43 383 SER A C 1
ATOM 1839 O O . SER A 1 235 ? 32.992 9.067 83.543 1.00 28.47 383 SER A O 1
ATOM 1842 N N . LEU A 1 236 ? 34.623 7.853 82.584 1.00 26.93 384 LEU A N 1
ATOM 1843 C CA . LEU A 1 236 ? 34.327 6.713 83.451 1.00 26.00 384 LEU A CA 1
ATOM 1844 C C . LEU A 1 236 ? 34.512 7.119 84.908 1.00 24.87 384 LEU A C 1
ATOM 1845 O O . LEU A 1 236 ? 33.643 6.830 85.779 1.00 23.81 384 LEU A O 1
ATOM 1850 N N . PHE A 1 237 ? 35.659 7.765 85.185 1.00 26.33 385 PHE A N 1
ATOM 1851 C CA . PHE A 1 237 ? 35.888 8.186 86.570 1.00 27.45 385 PHE A CA 1
ATOM 1852 C C . PHE A 1 237 ? 34.823 9.163 87.082 1.00 26.65 385 PHE A C 1
ATOM 1853 O O . PHE A 1 237 ? 34.291 8.999 88.192 1.00 26.42 385 PHE A O 1
ATOM 1861 N N . GLU A 1 238 ? 34.509 10.172 86.276 1.00 26.11 386 GLU A N 1
ATOM 1862 C CA . GLU A 1 238 ? 33.476 11.136 86.662 1.00 25.91 386 GLU A CA 1
ATOM 1863 C C . GLU A 1 238 ? 32.141 10.445 86.978 1.00 26.07 386 GLU A C 1
ATOM 1864 O O . GLU A 1 238 ? 31.463 10.788 87.952 1.00 25.85 386 GLU A O 1
ATOM 1870 N N . ASN A 1 239 ? 31.814 9.427 86.192 1.00 26.56 387 ASN A N 1
ATOM 1871 C CA . ASN A 1 239 ? 30.562 8.695 86.366 1.00 26.79 387 ASN A CA 1
ATOM 1872 C C . ASN A 1 239 ? 30.515 7.698 87.517 1.00 28.71 387 ASN A C 1
ATOM 1873 O O . ASN A 1 239 ? 29.431 7.284 87.908 1.00 29.46 387 ASN A O 1
ATOM 1878 N N . LEU A 1 240 ? 31.664 7.282 88.047 1.00 24.54 388 LEU A N 1
ATOM 1879 C CA . LEU A 1 240 ? 31.615 6.440 89.257 1.00 23.55 388 LEU A CA 1
ATOM 1880 C C . LEU A 1 240 ? 30.898 7.061 90.468 1.00 27.07 388 LEU A C 1
ATOM 1881 O O . LEU A 1 240 ? 29.985 6.449 91.039 1.00 25.85 388 LEU A O 1
ATOM 1886 N N . PHE A 1 241 ? 31.320 8.255 90.877 1.00 23.60 389 PHE A N 1
ATOM 1887 C CA . PHE A 1 241 ? 30.902 8.796 92.173 1.00 22.78 389 PHE A CA 1
ATOM 1888 C C . PHE A 1 241 ? 30.437 10.251 92.083 1.00 26.05 389 PHE A C 1
ATOM 1889 O O . PHE A 1 241 ? 30.031 10.837 93.092 1.00 25.95 389 PHE A O 1
ATOM 1897 N N . PHE A 1 242 ? 30.511 10.837 90.894 1.00 24.97 390 PHE A N 1
ATOM 1898 C CA . PHE A 1 242 ? 30.436 12.289 90.799 1.00 25.45 390 PHE A CA 1
ATOM 1899 C C . PHE A 1 242 ? 29.413 12.764 89.786 1.00 31.33 390 PHE A C 1
ATOM 1900 O O . PHE A 1 242 ? 29.447 13.918 89.351 1.00 32.06 390 PHE A O 1
ATOM 1908 N N . SER A 1 243 ? 28.515 11.861 89.413 1.00 28.29 391 SER A N 1
ATOM 1909 C CA . SER A 1 243 ? 27.434 12.170 88.476 1.00 30.73 391 SER A CA 1
ATOM 1910 C C . SER A 1 243 ? 26.106 11.750 89.070 1.00 31.86 391 SER A C 1
ATOM 1911 O O . SER A 1 243 ? 25.924 10.581 89.409 1.00 30.34 391 SER A O 1
ATOM 1914 N N . GLU A 1 244 ? 25.179 12.704 89.176 1.00 31.50 392 GLU A N 1
ATOM 1915 C CA . GLU A 1 244 ? 23.867 12.449 89.770 1.00 35.10 392 GLU A CA 1
ATOM 1916 C C . GLU A 1 244 ? 23.076 11.378 89.007 1.00 36.03 392 GLU A C 1
ATOM 1917 O O . GLU A 1 244 ? 22.288 10.638 89.612 1.00 35.53 392 GLU A O 1
ATOM 1923 N N . ASP A 1 245 ? 23.297 11.309 87.694 1.00 37.20 393 ASP A N 1
ATOM 1924 C CA . ASP A 1 245 ? 22.720 10.268 86.838 1.00 41.75 393 ASP A CA 1
ATOM 1925 C C . ASP A 1 245 ? 23.057 8.858 87.310 1.00 41.60 393 ASP A C 1
ATOM 1926 O O . ASP A 1 245 ? 22.206 7.960 87.283 1.00 36.45 393 ASP A O 1
ATOM 1931 N N . ARG A 1 246 ? 24.302 8.668 87.747 1.00 30.82 394 ARG A N 1
ATOM 1932 C CA . ARG A 1 246 ? 24.819 7.327 88.003 1.00 35.35 394 ARG A CA 1
ATOM 1933 C C . ARG A 1 246 ? 25.088 7.016 89.474 1.00 31.70 394 ARG A C 1
ATOM 1934 O O . ARG A 1 246 ? 25.370 5.869 89.813 1.00 31.10 394 ARG A O 1
ATOM 1942 N N . TYR A 1 247 ? 24.983 8.017 90.344 1.00 28.36 395 TYR A N 1
ATOM 1943 C CA . TYR A 1 247 ? 25.311 7.821 91.748 1.00 26.10 395 TYR A CA 1
ATOM 1944 C C . TYR A 1 247 ? 24.453 8.670 92.674 1.00 27.50 395 TYR A C 1
ATOM 1945 O O . TYR A 1 247 ? 24.294 9.869 92.458 1.00 29.30 395 TYR A O 1
ATOM 1954 N N . ASP A 1 248 ? 23.940 8.045 93.733 1.00 25.64 396 ASP A N 1
ATOM 1955 C CA . ASP A 1 248 ? 23.143 8.743 94.746 1.00 26.19 396 ASP A CA 1
ATOM 1956 C C . ASP A 1 248 ? 23.268 8.088 96.114 1.00 28.79 396 ASP A C 1
ATOM 1957 O O . ASP A 1 248 ? 22.796 6.968 96.337 1.00 27.67 396 ASP A O 1
ATOM 1962 N N . LEU A 1 249 ? 23.927 8.789 97.039 1.00 28.30 397 LEU A N 1
ATOM 1963 C CA . LEU A 1 249 ? 24.005 8.365 98.422 1.00 26.33 397 LEU A CA 1
ATOM 1964 C C . LEU A 1 249 ? 22.615 8.288 99.055 1.00 31.89 397 LEU A C 1
ATOM 1965 O O . LEU A 1 249 ? 22.381 7.475 99.959 1.00 30.54 397 LEU A O 1
ATOM 1970 N N . SER A 1 250 ? 21.737 9.162 98.552 1.00 35.53 398 SER A N 1
ATOM 1971 C CA . SER A 1 250 ? 20.414 9.484 99.104 1.00 34.20 398 SER A CA 1
ATOM 1972 C C . SER A 1 250 ? 20.513 10.327 100.386 1.00 36.57 398 SER A C 1
ATOM 1973 O O . SER A 1 250 ? 21.560 10.383 101.037 1.00 30.87 398 SER A O 1
ATOM 1976 N N . ALA A 1 251 ? 19.419 10.997 100.745 1.00 36.27 399 ALA A N 1
ATOM 1977 C CA . ALA A 1 251 ? 19.420 11.857 101.930 1.00 34.63 399 ALA A CA 1
ATOM 1978 C C . ALA A 1 251 ? 19.734 11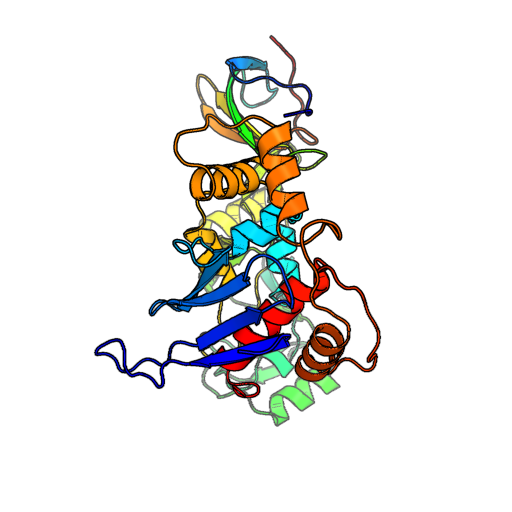.085 103.203 1.00 30.74 399 ALA A C 1
ATOM 1979 O O . ALA A 1 251 ? 20.458 11.574 104.068 1.00 31.89 399 ALA A O 1
ATOM 1981 N N . VAL A 1 252 ? 19.189 9.878 103.318 1.00 31.10 400 VAL A N 1
ATOM 1982 C CA . VAL A 1 252 ? 19.423 9.048 104.485 1.00 32.48 400 VAL A CA 1
ATOM 1983 C C . VAL A 1 252 ? 20.907 8.692 104.562 1.00 30.01 400 VAL A C 1
ATOM 1984 O O . VAL A 1 252 ? 21.549 8.794 105.629 1.00 33.49 400 VAL A O 1
ATOM 1988 N N . GLY A 1 253 ? 21.436 8.295 103.410 1.00 32.20 401 GLY A N 1
ATOM 1989 C CA . GLY A 1 253 ? 22.851 7.963 103.297 1.00 30.79 401 GLY A CA 1
ATOM 1990 C C . GLY A 1 253 ? 23.749 9.124 103.678 1.00 30.31 401 GLY A C 1
ATOM 1991 O O . GLY A 1 253 ? 24.751 8.929 104.362 1.00 31.17 401 GLY A O 1
ATOM 1992 N N . ARG A 1 254 ? 23.415 10.323 103.213 1.00 27.73 402 ARG A N 1
ATOM 1993 C CA . ARG A 1 254 ? 24.212 11.511 103.501 1.00 29.37 402 ARG A CA 1
ATOM 1994 C C . ARG A 1 254 ? 24.160 11.848 104.989 1.00 30.16 402 ARG A C 1
ATOM 1995 O O . ARG A 1 254 ? 25.185 12.186 105.604 1.00 28.05 402 ARG A O 1
ATOM 2003 N N . MET A 1 255 ? 22.969 11.746 105.573 1.00 30.64 403 MET A N 1
ATOM 2004 C CA . MET A 1 255 ? 22.834 11.984 107.004 1.00 31.87 403 MET A CA 1
ATOM 2005 C C . MET A 1 255 ? 23.715 11.018 107.818 1.00 29.33 403 MET A C 1
ATOM 2006 O O . MET A 1 255 ? 24.472 11.439 108.718 1.00 32.15 403 MET A O 1
ATOM 2011 N N . LYS A 1 256 ? 23.656 9.731 107.490 1.00 30.45 404 LYS A N 1
ATOM 2012 C CA . LYS A 1 256 ? 24.449 8.754 108.242 1.00 30.72 404 LYS A CA 1
ATOM 2013 C C . LYS A 1 256 ? 25.960 8.930 108.011 1.00 29.08 404 LYS A C 1
ATOM 2014 O O . LYS A 1 256 ? 26.777 8.833 108.932 1.00 31.20 404 LYS A O 1
ATOM 2020 N N . PHE A 1 257 ? 26.302 9.207 106.764 1.00 29.12 405 PHE A N 1
ATOM 2021 C CA . PHE A 1 257 ? 27.682 9.497 106.369 1.00 28.20 405 PHE A CA 1
ATOM 2022 C C . PHE A 1 257 ? 28.269 10.647 107.178 1.00 28.10 405 PHE A C 1
ATOM 2023 O O . PHE A 1 257 ? 29.335 10.511 107.793 1.00 32.32 405 PHE A O 1
ATOM 2031 N N . ASN A 1 258 ? 27.584 11.785 107.163 1.00 30.66 406 ASN A N 1
ATOM 2032 C CA . ASN A 1 258 ? 28.040 12.961 107.890 1.00 29.95 406 ASN A CA 1
ATOM 2033 C C . ASN A 1 258 ? 28.092 12.707 109.393 1.00 32.82 406 ASN A C 1
ATOM 2034 O O . ASN A 1 258 ? 29.015 13.171 110.068 1.00 34.08 406 ASN A O 1
ATOM 2039 N N . ARG A 1 259 ? 27.127 11.959 109.921 1.00 33.41 407 ARG A N 1
ATOM 2040 C CA . ARG A 1 259 ? 27.159 11.698 111.364 1.00 31.86 407 ARG A CA 1
ATOM 2041 C C . ARG A 1 259 ? 28.349 10.807 111.743 1.00 34.19 407 ARG A C 1
ATOM 2042 O O . ARG A 1 259 ? 28.960 10.987 112.804 1.00 35.85 407 ARG A O 1
ATOM 2050 N N . SER A 1 260 ? 28.722 9.880 110.866 1.00 33.65 408 SER A N 1
ATOM 2051 C CA . SER A 1 260 ? 29.866 9.022 111.170 1.00 35.94 408 SER A CA 1
ATOM 2052 C C . SER A 1 260 ? 31.178 9.804 111.205 1.00 36.55 408 SER A C 1
ATOM 2053 O O . SER A 1 260 ? 32.121 9.429 111.901 1.00 35.17 408 SER A O 1
ATOM 2056 N N . LEU A 1 261 ? 31.232 10.892 110.451 1.00 31.03 409 LEU A N 1
ATOM 2057 C CA . LEU A 1 261 ? 32.450 11.677 110.335 1.00 32.68 409 LEU A CA 1
ATOM 2058 C C . LEU A 1 261 ? 32.409 12.847 111.300 1.00 39.51 409 LEU A C 1
ATOM 2059 O O . LEU A 1 261 ? 33.283 13.717 111.266 1.00 39.28 409 LEU A O 1
ATOM 2064 N N . LEU A 1 262 ? 31.373 12.857 112.139 1.00 38.47 410 LEU A N 1
ATOM 2065 C CA . LEU A 1 262 ? 31.196 13.859 113.189 1.00 40.22 410 LEU A CA 1
ATOM 2066 C C . LEU A 1 262 ? 31.034 15.260 112.626 1.00 43.92 410 LEU A C 1
ATOM 2067 O O . LEU A 1 262 ? 31.436 16.235 113.250 1.00 49.17 410 LEU A O 1
ATOM 2072 N N . ARG A 1 263 ? 30.445 15.354 111.440 1.00 42.05 411 ARG A N 1
ATOM 2073 C CA . ARG A 1 263 ? 30.096 16.645 110.853 1.00 44.94 411 ARG A CA 1
ATOM 2074 C C . ARG A 1 263 ? 28.802 17.175 111.449 1.00 49.38 411 ARG A C 1
ATOM 2075 O O . ARG A 1 263 ? 27.926 16.400 111.830 1.00 46.65 411 ARG A O 1
ATOM 2083 N N . GLU A 1 264 ? 28.672 18.496 111.503 1.00 54.05 412 GLU A N 1
ATOM 2084 C CA . GLU A 1 264 ? 27.494 19.116 112.096 1.00 53.79 412 GLU A CA 1
ATOM 2085 C C . GLU A 1 264 ? 26.284 19.013 111.179 1.00 57.74 412 GLU A C 1
ATOM 2086 O O . GLU A 1 264 ? 25.174 18.764 111.649 1.00 58.95 412 GLU A O 1
ATOM 2088 N N . GLU A 1 265 ? 26.495 19.194 109.875 1.00 54.93 413 GLU A N 1
ATOM 2089 C CA . GLU A 1 265 ? 25.379 19.242 108.925 1.00 54.78 413 GLU A CA 1
ATOM 2090 C C . GLU A 1 265 ? 24.781 17.873 108.627 1.00 52.14 413 GLU A C 1
ATOM 2091 O O . GLU A 1 265 ? 25.490 16.873 108.527 1.00 52.51 413 GLU A O 1
ATOM 2097 N N . ILE A 1 266 ? 23.464 17.860 108.464 1.00 48.92 414 ILE A N 1
ATOM 2098 C CA . ILE A 1 266 ? 22.697 16.656 108.199 1.00 46.02 414 ILE A CA 1
ATOM 2099 C C . ILE A 1 266 ? 22.341 16.609 106.709 1.00 45.93 414 ILE A C 1
ATOM 2100 O O . ILE A 1 266 ? 22.198 15.535 106.111 1.00 43.49 414 ILE A O 1
ATOM 2104 N N . GLU A 1 267 ? 22.228 17.788 106.107 1.00 43.78 415 GLU A N 1
ATOM 2105 C CA . GLU A 1 267 ? 21.933 17.893 104.688 1.00 45.76 415 GLU A CA 1
ATOM 2106 C C . GLU A 1 267 ? 23.223 17.890 103.874 1.00 39.14 415 GLU A C 1
ATOM 2107 O O . GLU A 1 267 ? 24.297 18.259 104.372 1.00 44.52 415 GLU A O 1
ATOM 2109 N N . GLY A 1 268 ? 23.124 17.476 102.620 1.00 39.56 416 GLY A N 1
ATOM 2110 C CA . GLY A 1 268 ? 24.310 17.384 101.791 1.00 35.20 416 GLY A CA 1
ATOM 2111 C C . GLY A 1 268 ? 24.008 16.798 100.432 1.00 37.48 416 GLY A C 1
ATOM 2112 O O . GLY A 1 268 ? 22.850 16.603 100.064 1.00 35.53 416 GLY A O 1
ATOM 2113 N N . SER A 1 269 ? 25.065 16.500 99.692 1.00 30.99 417 SER A N 1
ATOM 2114 C CA . SER A 1 269 ? 24.957 16.084 98.299 1.00 32.27 417 SER A CA 1
ATOM 2115 C C . SER A 1 269 ? 24.702 14.590 98.160 1.00 28.98 417 SER A C 1
ATOM 2116 O O . SER A 1 269 ? 25.109 13.793 99.010 1.00 29.61 417 SER A O 1
ATOM 2119 N N . GLY A 1 270 ? 24.000 14.221 97.090 1.00 30.01 418 GLY A N 1
ATOM 2120 C CA . GLY A 1 270 ? 23.821 12.826 96.745 1.00 27.52 418 GLY A CA 1
ATOM 2121 C C . GLY A 1 270 ? 25.102 12.222 96.172 1.00 29.02 418 GLY A C 1
ATOM 2122 O O . GLY A 1 270 ? 25.288 11.009 96.242 1.00 30.08 418 GLY A O 1
ATOM 2123 N N . ILE A 1 271 ? 25.992 13.054 95.634 1.00 27.96 419 ILE A N 1
ATOM 2124 C CA . ILE A 1 271 ? 27.269 12.540 95.112 1.00 24.78 419 ILE A CA 1
ATOM 2125 C C . ILE A 1 271 ? 28.412 12.800 96.088 1.00 26.14 419 ILE A C 1
ATOM 2126 O O . ILE A 1 271 ? 28.256 13.537 97.058 1.00 26.74 419 ILE A O 1
ATOM 2131 N N . LEU A 1 272 ? 29.558 12.183 95.830 1.00 23.19 420 LEU A N 1
ATOM 2132 C CA . LEU A 1 272 ? 30.730 12.350 96.707 1.00 24.30 420 LEU A CA 1
ATOM 2133 C C . LEU A 1 272 ? 31.596 13.542 96.326 1.00 27.27 420 LEU A C 1
ATOM 2134 O O . LEU A 1 272 ? 31.684 13.919 95.148 1.00 25.75 420 LEU A O 1
ATOM 2139 N N . SER A 1 273 ? 32.249 14.128 97.331 1.00 24.80 421 SER A N 1
ATOM 2140 C CA . SER A 1 273 ? 33.331 15.096 97.110 1.00 25.72 421 SER A CA 1
ATOM 2141 C C . SER A 1 273 ? 34.706 14.499 97.411 1.00 23.22 421 SER A C 1
ATOM 2142 O O . SER A 1 273 ? 34.809 13.425 98.024 1.00 22.48 421 SER A O 1
ATOM 2145 N N . LYS A 1 274 ? 35.755 15.208 96.986 1.00 22.51 422 LYS A N 1
ATOM 2146 C CA . LYS A 1 274 ? 37.125 14.913 97.412 1.00 21.45 422 LYS A CA 1
ATOM 2147 C C . LYS A 1 274 ? 37.228 14.848 98.924 1.00 22.99 422 LYS A C 1
ATOM 2148 O O . LYS A 1 274 ? 37.851 13.935 99.476 1.00 25.28 422 LYS A O 1
ATOM 2154 N N . ASP A 1 275 ? 36.629 15.819 99.599 1.00 24.54 423 ASP A N 1
ATOM 2155 C CA . ASP A 1 275 ? 36.659 15.837 101.063 1.00 26.01 423 ASP A CA 1
ATOM 2156 C C . ASP A 1 275 ? 35.982 14.625 101.699 1.00 26.25 423 ASP A C 1
ATOM 2157 O O . ASP A 1 275 ? 36.430 14.129 102.739 1.00 26.13 423 ASP A O 1
ATOM 2162 N N . ASP A 1 276 ? 34.872 14.176 101.117 1.00 24.12 424 ASP A N 1
ATOM 2163 C CA . ASP A 1 276 ? 34.222 12.963 101.602 1.00 20.88 424 ASP A CA 1
ATOM 2164 C C . ASP A 1 276 ? 35.186 11.764 101.598 1.00 23.68 424 ASP A C 1
ATOM 2165 O O . ASP A 1 276 ? 35.317 11.000 102.577 1.00 22.38 424 ASP A O 1
ATOM 2170 N N . ILE A 1 277 ? 35.867 11.594 100.466 1.00 22.41 425 ILE A N 1
ATOM 2171 C CA . ILE A 1 277 ? 36.726 10.444 100.294 1.00 20.92 425 ILE A CA 1
ATOM 2172 C C . ILE A 1 277 ? 37.939 10.553 101.237 1.00 21.04 425 ILE A C 1
ATOM 2173 O O . ILE A 1 277 ? 38.304 9.587 101.923 1.00 21.91 425 ILE A O 1
ATOM 2178 N N . ILE A 1 278 ? 38.526 11.745 101.286 1.00 20.91 426 ILE A N 1
ATOM 2179 C CA . ILE A 1 278 ? 39.719 11.956 102.123 1.00 20.77 426 ILE A CA 1
ATOM 2180 C C . ILE A 1 278 ? 39.350 11.792 103.597 1.00 22.11 426 ILE A C 1
ATOM 2181 O O . ILE A 1 278 ? 40.096 11.194 104.357 1.00 22.88 426 ILE A O 1
ATOM 2186 N N . ASP A 1 279 ? 38.190 12.305 103.992 1.00 22.56 427 ASP A N 1
ATOM 2187 C CA . ASP A 1 279 ? 37.775 12.183 105.390 1.00 24.48 427 ASP A CA 1
ATOM 2188 C C . ASP A 1 279 ? 37.541 10.721 105.790 1.00 24.62 427 ASP A C 1
ATOM 2189 O O . ASP A 1 279 ? 37.880 10.320 106.940 1.00 23.30 427 ASP A O 1
ATOM 2194 N N . VAL A 1 280 ? 36.967 9.927 104.879 1.00 22.34 428 VAL A N 1
ATOM 2195 C CA . VAL A 1 280 ? 36.846 8.494 105.173 1.00 21.74 428 VAL A CA 1
ATOM 2196 C C . VAL A 1 280 ? 38.240 7.835 105.334 1.00 22.42 428 VAL A C 1
ATOM 2197 O O . VAL A 1 280 ? 38.486 7.072 106.303 1.00 23.47 428 VAL A O 1
ATOM 2201 N N . MET A 1 281 ? 39.166 8.158 104.420 1.00 22.48 429 MET A N 1
ATOM 2202 C CA . MET A 1 281 ? 40.548 7.646 104.559 1.00 22.68 429 MET A CA 1
ATOM 2203 C C . MET A 1 281 ? 41.202 8.011 105.903 1.00 22.04 429 MET A C 1
ATOM 2204 O O . MET A 1 281 ? 41.833 7.158 106.572 1.00 23.92 429 MET A O 1
ATOM 2209 N N . LYS A 1 282 ? 41.048 9.271 106.283 1.00 21.37 430 LYS A N 1
ATOM 2210 C CA . LYS A 1 282 ? 41.607 9.773 107.532 1.00 23.80 430 LYS A CA 1
ATOM 2211 C C . LYS A 1 282 ? 41.001 9.069 108.742 1.00 26.16 430 LYS A C 1
ATOM 2212 O O . LYS A 1 282 ? 41.729 8.732 109.685 1.00 25.11 430 LYS A O 1
ATOM 2218 N N . LYS A 1 283 ? 39.689 8.817 108.732 1.00 22.54 431 LYS A N 1
ATOM 2219 C CA . LYS A 1 283 ? 39.082 8.116 109.884 1.00 23.26 431 LYS A CA 1
ATOM 2220 C C . LYS A 1 283 ? 39.585 6.677 109.979 1.00 24.07 431 LYS A C 1
ATOM 2221 O O . LYS A 1 283 ? 39.913 6.186 111.085 1.00 27.18 431 LYS A O 1
ATOM 2227 N N . LEU A 1 284 ? 39.671 5.998 108.834 1.00 24.84 432 LEU A N 1
ATOM 2228 C CA . LEU A 1 284 ? 40.235 4.646 108.844 1.00 26.67 432 LEU A CA 1
ATOM 2229 C C . LEU A 1 284 ? 41.703 4.611 109.385 1.00 25.75 432 LEU A C 1
ATOM 2230 O O . LEU A 1 284 ? 42.098 3.710 110.169 1.00 26.72 432 LEU A O 1
ATOM 2235 N N . ILE A 1 285 ? 42.511 5.592 108.967 1.00 24.16 433 ILE A N 1
ATOM 2236 C CA . ILE A 1 285 ? 43.878 5.686 109.471 1.00 24.46 433 ILE A CA 1
ATOM 2237 C C . ILE A 1 285 ? 43.894 5.978 110.978 1.00 25.86 433 ILE A C 1
ATOM 2238 O O . ILE A 1 285 ? 44.730 5.424 111.708 1.00 28.76 433 ILE A O 1
ATOM 2243 N N . ASP A 1 286 ? 42.978 6.826 111.446 1.00 25.67 434 ASP A N 1
ATOM 2244 C CA . ASP A 1 286 ? 42.860 7.080 112.901 1.00 29.42 434 ASP A CA 1
ATOM 2245 C C . ASP A 1 286 ? 42.616 5.786 113.655 1.00 31.46 434 ASP A C 1
ATOM 2246 O O . ASP A 1 286 ? 43.248 5.521 114.691 1.00 29.92 434 ASP A O 1
ATOM 2251 N N . ILE A 1 287 ? 41.657 5.005 113.158 1.00 31.06 435 ILE A N 1
ATOM 2252 C CA . ILE A 1 287 ? 41.335 3.728 113.785 1.00 30.92 435 ILE A CA 1
ATOM 2253 C C . ILE A 1 287 ? 42.575 2.836 113.864 1.00 34.76 435 ILE A C 1
ATOM 2254 O O . ILE A 1 287 ? 42.891 2.300 114.942 1.00 32.42 435 ILE A O 1
ATOM 2259 N N . ARG A 1 288 ? 43.302 2.697 112.755 1.00 28.98 436 ARG A N 1
ATOM 2260 C CA . ARG A 1 288 ? 44.548 1.920 112.812 1.00 29.66 436 ARG A CA 1
ATOM 2261 C C . ARG A 1 288 ? 45.550 2.481 113.839 1.00 31.32 436 ARG A C 1
ATOM 2262 O O . ARG A 1 288 ? 46.257 1.719 114.515 1.00 33.36 436 ARG A O 1
ATOM 2270 N N . ASN A 1 289 ? 45.607 3.805 113.967 1.00 29.75 437 ASN A N 1
ATOM 2271 C CA . ASN A 1 289 ? 46.566 4.445 114.875 1.00 29.55 437 ASN A CA 1
ATOM 2272 C C . ASN A 1 289 ? 46.123 4.392 116.330 1.00 31.08 437 ASN A C 1
ATOM 2273 O O . ASN A 1 289 ? 46.810 4.909 117.208 1.00 35.77 437 ASN A O 1
ATOM 2278 N N . GLY A 1 290 ? 44.962 3.804 116.579 1.00 31.10 438 GLY A N 1
ATOM 2279 C CA . GLY A 1 290 ? 44.465 3.669 117.942 1.00 32.89 438 GLY A CA 1
ATOM 2280 C C . GLY A 1 290 ? 43.633 4.841 118.434 1.00 41.46 438 GLY A C 1
ATOM 2281 O O . GLY A 1 290 ? 43.346 4.958 119.638 1.00 40.52 438 GLY A O 1
ATOM 2282 N N . LYS A 1 291 ? 43.229 5.711 117.512 1.00 35.14 439 LYS A N 1
ATOM 2283 C CA . LYS A 1 291 ? 42.378 6.845 117.858 1.00 36.30 439 LYS A CA 1
ATOM 2284 C C . LYS A 1 291 ? 40.942 6.597 117.393 1.00 38.38 439 LYS A C 1
ATOM 2285 O O . LYS A 1 291 ? 40.642 6.663 116.210 1.00 41.23 439 LYS A O 1
ATOM 2291 N N . GLY A 1 292 ? 40.053 6.294 118.331 1.00 42.64 440 GLY A N 1
ATOM 2292 C CA . GLY A 1 292 ? 38.684 5.969 117.963 1.00 42.24 440 GLY A CA 1
ATOM 2293 C C . GLY A 1 292 ? 38.571 4.512 117.570 1.00 43.27 440 GLY A C 1
ATOM 2294 O O . GLY A 1 292 ? 39.574 3.792 117.516 1.00 48.71 440 GLY A O 1
ATOM 2295 N N . GLU A 1 293 ? 37.355 4.062 117.294 1.00 45.33 441 GLU A N 1
ATOM 2296 C CA . GLU A 1 293 ? 37.130 2.644 117.058 1.00 43.25 441 GLU A CA 1
ATOM 2297 C C . GLU A 1 293 ? 36.166 2.405 115.903 1.00 38.76 441 GLU A C 1
ATOM 2298 O O . GLU A 1 293 ? 35.519 3.330 115.415 1.00 38.22 441 GLU A O 1
ATOM 2304 N N . VAL A 1 294 ? 36.081 1.151 115.478 1.00 37.24 442 VAL A N 1
ATOM 2305 C CA . VAL A 1 294 ? 35.141 0.749 114.445 1.00 38.35 442 VAL A CA 1
ATOM 2306 C C . VAL A 1 294 ? 33.704 0.931 114.935 1.00 42.19 442 VAL A C 1
ATOM 2307 O O . VAL A 1 294 ? 33.474 1.209 116.114 1.00 44.08 442 VAL A O 1
ATOM 2311 N N . ASP A 1 295 ? 32.739 0.780 114.033 1.00 37.25 443 ASP A N 1
ATOM 2312 C CA . ASP A 1 295 ? 31.333 0.943 114.397 1.00 41.22 443 ASP A CA 1
ATOM 2313 C C . ASP A 1 295 ? 30.926 -0.050 115.490 1.00 48.87 443 ASP A C 1
ATOM 2314 O O . ASP A 1 295 ? 31.456 -1.163 115.553 1.00 46.57 443 ASP A O 1
ATOM 2319 N N . ASN B 2 16 ? 51.275 15.155 77.518 1.00 64.08 666 ASN B N 1
ATOM 2320 C CA . ASN B 2 16 ? 51.689 16.340 78.263 1.00 59.91 666 ASN B CA 1
ATOM 2321 C C . ASN B 2 16 ? 51.420 17.629 77.491 1.00 55.22 666 ASN B C 1
ATOM 2322 O O . ASN B 2 16 ? 51.766 17.743 76.313 1.00 57.69 666 ASN B O 1
ATOM 2324 N N . ASP B 2 17 ? 50.812 18.603 78.162 1.00 52.88 667 ASP B N 1
ATOM 2325 C CA . ASP B 2 17 ? 50.554 19.905 77.554 1.00 49.45 667 ASP B CA 1
ATOM 2326 C C . ASP B 2 17 ? 51.707 20.898 77.743 1.00 48.64 667 ASP B C 1
ATOM 2327 O O . ASP B 2 17 ? 51.517 22.092 77.514 1.00 39.38 667 ASP B O 1
ATOM 2329 N N . SER B 2 18 ? 52.892 20.400 78.124 1.00 51.62 668 SER B N 1
ATOM 2330 C CA . SER B 2 18 ? 54.021 21.237 78.592 1.00 47.19 668 SER B CA 1
ATOM 2331 C C . SER B 2 18 ? 54.910 21.889 77.517 1.00 48.83 668 SER B C 1
ATOM 2332 O O . SER B 2 18 ? 55.767 22.721 77.833 1.00 49.79 668 SER B O 1
ATOM 2335 N N . GLY B 2 19 ? 54.746 21.492 76.264 1.00 46.01 669 GLY B N 1
ATOM 2336 C CA . GLY B 2 19 ? 55.536 22.076 75.197 1.00 42.94 669 GLY B CA 1
ATOM 2337 C C . GLY B 2 19 ? 56.521 21.091 74.596 1.00 43.60 669 GLY B C 1
ATOM 2338 O O . GLY B 2 19 ? 56.959 21.258 73.455 1.00 44.80 669 GLY B O 1
ATOM 2339 N N . TYR B 2 20 ? 56.861 20.056 75.360 1.00 43.13 670 TYR B N 1
ATOM 2340 C CA . TYR B 2 20 ? 57.816 19.044 74.910 1.00 41.69 670 TYR B CA 1
ATOM 2341 C C . TYR B 2 20 ? 57.121 17.755 74.484 1.00 40.76 670 TYR B C 1
ATOM 2342 O O . TYR B 2 20 ? 55.974 17.503 74.861 1.00 44.40 670 TYR B O 1
ATOM 2351 N N . LYS B 2 21 ? 57.821 16.946 73.695 1.00 37.88 671 LYS B N 1
ATOM 2352 C CA . LYS B 2 21 ? 57.267 15.697 73.172 1.00 40.84 671 LYS B CA 1
ATOM 2353 C C . LYS B 2 21 ? 58.211 14.524 73.411 1.00 40.95 671 LYS B C 1
ATOM 2354 O O . LYS B 2 21 ? 59.424 14.698 73.430 1.00 36.29 671 LYS B O 1
ATOM 2357 N N . LEU B 2 22 ? 57.649 13.333 73.598 1.00 42.60 672 LEU B N 1
ATOM 2358 C CA . LEU B 2 22 ? 58.454 12.124 73.745 1.00 38.07 672 LEU B CA 1
ATOM 2359 C C . LEU B 2 22 ? 59.321 11.937 72.504 1.00 40.03 672 LEU B C 1
ATOM 2360 O O . LEU B 2 22 ? 58.821 12.025 71.383 1.00 41.79 672 LEU B O 1
ATOM 2365 N N . GLY B 2 23 ? 60.615 11.708 72.703 1.00 37.69 673 GLY B N 1
ATOM 2366 C CA . GLY B 2 23 ? 61.540 11.488 71.601 1.00 40.60 673 GLY B CA 1
ATOM 2367 C C . GLY B 2 23 ? 62.278 12.728 71.120 1.00 38.29 673 GLY B C 1
ATOM 2368 O O . GLY B 2 23 ? 63.165 12.645 70.269 1.00 39.14 673 GLY B O 1
ATOM 2369 N N . GLN B 2 24 ? 61.919 13.883 71.670 1.00 34.44 674 GLN B N 1
ATOM 2370 C CA . GLN B 2 24 ? 62.476 15.153 71.217 1.00 34.34 674 GLN B CA 1
ATOM 2371 C C . GLN B 2 24 ? 63.933 15.354 71.639 1.00 37.92 674 GLN B C 1
ATOM 2372 O O . GLN B 2 24 ? 64.321 15.044 72.769 1.00 35.97 674 GLN B O 1
ATOM 2378 N N . ARG B 2 25 ? 64.746 15.867 70.717 1.00 35.00 675 ARG B N 1
ATOM 2379 C CA . ARG B 2 25 ? 66.124 16.218 71.030 1.00 39.16 675 ARG B CA 1
ATOM 2380 C C . ARG B 2 25 ? 66.193 17.630 71.589 1.00 43.08 675 ARG B C 1
ATOM 2381 O O . ARG B 2 25 ? 65.621 18.564 71.017 1.00 39.76 675 ARG B O 1
ATOM 2389 N N . VAL B 2 26 ? 66.885 17.771 72.716 1.00 39.06 676 VAL B N 1
ATOM 2390 C CA . VAL B 2 26 ? 66.992 19.048 73.410 1.00 38.71 676 VAL B CA 1
ATOM 2391 C C . VAL B 2 26 ? 68.437 19.355 73.766 1.00 36.94 676 VAL B C 1
ATOM 2392 O O . VAL B 2 26 ? 69.285 18.462 73.827 1.00 36.92 676 VAL B O 1
ATOM 2396 N N . ARG B 2 27 ? 68.707 20.628 74.023 1.00 41.13 677 ARG B N 1
ATOM 2397 C CA . ARG B 2 27 ? 70.023 21.065 74.457 1.00 42.64 677 ARG B CA 1
ATOM 2398 C C . ARG B 2 27 ? 69.939 21.823 75.784 1.00 36.23 677 ARG B C 1
ATOM 2399 O O . ARG B 2 27 ? 69.127 22.744 75.939 1.00 41.88 677 ARG B O 1
ATOM 2407 N N . HIS B 2 28 ? 70.780 21.404 76.728 1.00 40.86 678 HIS B N 1
ATOM 2408 C CA . HIS B 2 28 ? 70.880 21.992 78.063 1.00 41.93 678 HIS B CA 1
ATOM 2409 C C . HIS B 2 28 ? 72.272 22.602 78.241 1.00 40.06 678 HIS B C 1
ATOM 2410 O O . HIS B 2 28 ? 73.279 22.007 77.832 1.00 39.10 678 HIS B O 1
ATOM 2417 N N . ALA B 2 29 ? 72.323 23.781 78.858 1.00 44.19 679 ALA B N 1
ATOM 2418 C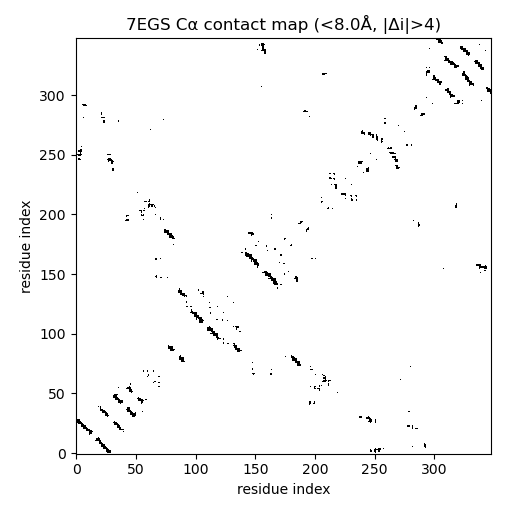 CA . ALA B 2 29 ? 73.569 24.538 78.997 1.00 40.32 679 ALA B CA 1
ATOM 2419 C C . ALA B 2 29 ? 74.655 23.759 79.731 1.00 45.57 679 ALA B C 1
ATOM 2420 O O . ALA B 2 29 ? 75.843 23.914 79.449 1.00 44.34 679 ALA B O 1
ATOM 2422 N N . LYS B 2 30 ? 74.249 22.921 80.677 1.00 39.35 680 LYS B N 1
ATOM 2423 C CA . LYS B 2 30 ? 75.203 22.167 81.477 1.00 41.28 680 LYS B CA 1
ATOM 2424 C C . LYS B 2 30 ? 75.292 20.708 81.054 1.00 43.54 680 LYS B C 1
ATOM 2425 O O . LYS B 2 30 ? 76.378 20.124 81.016 1.00 44.76 680 LYS B O 1
ATOM 2431 N N . PHE B 2 31 ? 74.143 20.122 80.733 1.00 37.11 681 PHE B N 1
ATOM 2432 C CA . PHE B 2 31 ? 74.071 18.684 80.514 1.00 38.91 681 PHE B CA 1
ATOM 2433 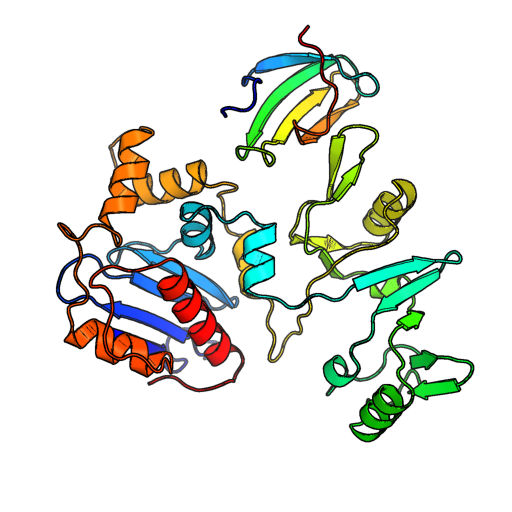C C . PHE B 2 31 ? 74.306 18.302 79.056 1.00 38.61 681 PHE B C 1
ATOM 2434 O O . PHE B 2 31 ? 74.569 17.139 78.757 1.00 38.17 681 PHE B O 1
ATOM 2442 N N . GLY B 2 32 ? 74.218 19.278 78.159 1.00 36.36 682 GLY B N 1
ATOM 2443 C CA . GLY B 2 32 ? 74.487 19.033 76.750 1.00 41.68 682 GLY B CA 1
ATOM 2444 C C . GLY B 2 32 ? 73.280 18.573 75.953 1.00 35.44 682 GLY B C 1
ATOM 2445 O O . GLY B 2 32 ? 72.136 18.911 76.278 1.00 38.41 682 GLY B O 1
ATOM 2446 N N . GLU B 2 33 ? 73.525 17.797 74.898 1.00 37.39 683 GLU B N 1
ATOM 2447 C CA . GLU B 2 33 ? 72.433 17.318 74.043 1.00 37.29 683 GLU B CA 1
ATOM 2448 C C . GLU B 2 33 ? 71.838 16.025 74.578 1.00 35.79 683 GLU B C 1
ATOM 2449 O O . GLU B 2 33 ? 72.562 15.128 75.010 1.00 34.87 683 GLU B O 1
ATOM 2455 N N . GLY B 2 34 ? 70.517 15.923 74.538 1.00 37.96 684 GLY B N 1
ATOM 2456 C CA . GLY B 2 34 ? 69.855 14.724 75.014 1.00 35.62 684 GLY B CA 1
ATOM 2457 C C . GLY B 2 34 ? 68.532 14.452 74.331 1.00 35.58 684 GLY B C 1
ATOM 2458 O O . GLY B 2 34 ? 68.086 15.234 73.487 1.00 38.17 684 GLY B O 1
ATOM 2459 N N . THR B 2 35 ? 67.903 13.337 74.703 1.00 31.19 685 THR B N 1
ATOM 2460 C CA . THR B 2 35 ? 66.612 12.933 74.149 1.00 31.94 685 THR B CA 1
ATOM 2461 C C . THR B 2 35 ? 65.590 12.700 75.264 1.00 30.00 685 THR B C 1
ATOM 2462 O O . THR B 2 35 ? 65.912 12.069 76.267 1.00 31.51 685 THR B O 1
ATOM 2466 N N . ILE B 2 36 ? 64.370 13.210 75.094 1.00 31.82 686 ILE B N 1
ATOM 2467 C CA . ILE B 2 36 ? 63.326 12.983 76.088 1.00 31.86 686 ILE B CA 1
ATOM 2468 C C . ILE B 2 36 ? 62.814 11.545 75.985 1.00 34.88 686 ILE B C 1
ATOM 2469 O O . ILE B 2 36 ? 62.319 11.129 74.935 1.00 37.26 686 ILE B O 1
ATOM 2474 N N . VAL B 2 37 ? 62.944 10.780 77.070 1.00 31.16 687 VAL B N 1
ATOM 2475 C CA . VAL B 2 37 ? 62.569 9.368 77.058 1.00 32.45 687 VAL B CA 1
ATOM 2476 C C . VAL B 2 37 ? 61.307 9.071 77.884 1.00 34.44 687 VAL B C 1
ATOM 2477 O O . VAL B 2 37 ? 60.722 8.000 77.740 1.00 33.91 687 VAL B O 1
ATOM 2481 N N . ASN B 2 38 ? 60.879 10.019 78.717 1.00 29.98 688 ASN B N 1
ATOM 2482 C CA . ASN B 2 38 ? 59.595 9.899 79.427 1.00 30.42 688 ASN B CA 1
ATOM 2483 C C . ASN B 2 38 ? 59.154 11.271 79.927 1.00 29.69 688 ASN B C 1
ATOM 2484 O O . ASN B 2 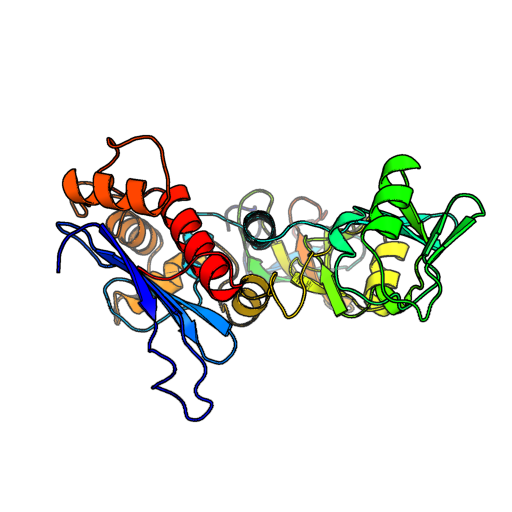38 ? 59.964 12.197 79.998 1.00 29.71 688 ASN B O 1
ATOM 2489 N N . MET B 2 39 ? 57.863 11.412 80.222 1.00 28.98 689 MET B N 1
ATOM 2490 C CA . MET B 2 39 ? 57.337 12.636 80.823 1.00 31.62 689 MET B CA 1
ATOM 2491 C C . MET B 2 39 ? 56.291 12.285 81.886 1.00 31.01 689 MET B C 1
ATOM 2492 O O . MET B 2 39 ? 55.628 11.251 81.799 1.00 34.04 689 MET B O 1
ATOM 2497 N N . GLU B 2 40 ? 56.142 13.143 82.886 1.00 31.71 690 GLU B N 1
ATOM 2498 C CA . GLU B 2 40 ? 55.131 12.920 83.918 1.00 34.45 690 GLU B CA 1
ATOM 2499 C C . GLU B 2 40 ? 54.492 14.231 84.337 1.00 38.97 690 GLU B C 1
ATOM 2500 O O . GLU B 2 40 ? 55.156 15.271 84.343 1.00 33.64 690 GLU B O 1
ATOM 2506 N N . GLY B 2 41 ? 53.214 14.176 84.710 1.00 32.67 691 GLY B N 1
ATOM 2507 C CA . GLY B 2 41 ? 52.565 15.320 85.316 1.00 38.18 691 GLY B CA 1
ATOM 2508 C C . GLY B 2 41 ? 51.995 16.295 84.311 1.00 40.99 691 GLY B C 1
ATOM 2509 O O . GLY B 2 41 ? 52.041 16.063 83.105 1.00 42.56 691 GLY B O 1
ATOM 2510 N N . SER B 2 42 ? 51.454 17.397 84.820 1.00 41.03 692 SER B N 1
ATOM 2511 C CA . SER B 2 42 ? 50.887 18.439 83.972 1.00 44.43 692 SER B CA 1
ATOM 2512 C C . SER B 2 42 ? 50.981 19.796 84.664 1.00 39.91 692 SER B C 1
ATOM 2513 O O . SER B 2 42 ? 51.300 19.880 85.851 1.00 41.12 692 SER B O 1
ATOM 2516 N N . GLY B 2 43 ? 50.715 20.858 83.914 1.00 46.64 693 GLY B N 1
ATOM 2517 C CA . GLY B 2 43 ? 50.801 22.199 84.460 1.00 45.16 693 GLY B CA 1
ATOM 2518 C C . GLY B 2 43 ? 52.211 22.516 84.905 1.00 44.55 693 GLY B C 1
ATOM 2519 O O . GLY B 2 43 ? 53.186 22.069 84.285 1.00 44.32 693 GLY B O 1
ATOM 2520 N N . GLU B 2 44 ? 52.335 23.264 85.997 1.00 39.55 694 GLU B N 1
ATOM 2521 C CA . GLU B 2 44 ? 53.656 23.672 86.474 1.00 42.63 694 GLU B CA 1
ATOM 2522 C C . GLU B 2 44 ? 54.419 22.478 87.043 1.00 39.77 694 GLU B C 1
ATOM 2523 O O . GLU B 2 44 ? 55.601 22.581 87.386 1.00 41.46 694 GLU B O 1
ATOM 2525 N N . HIS B 2 45 ? 53.738 21.337 87.128 1.00 40.94 695 HIS B N 1
ATOM 2526 C CA . HIS B 2 45 ? 54.335 20.136 87.696 1.00 42.44 695 HIS B CA 1
ATOM 2527 C C . HIS B 2 45 ? 54.896 19.178 86.635 1.00 40.08 695 HIS B C 1
ATOM 2528 O O . HIS B 2 45 ? 55.438 18.130 86.988 1.00 38.18 695 HIS B O 1
ATOM 2535 N N . SER B 2 46 ? 54.786 19.542 85.355 1.00 35.41 696 SER B N 1
ATOM 2536 C CA . SER B 2 46 ? 55.288 18.687 84.270 1.00 31.03 696 SER B CA 1
ATOM 2537 C C . SER B 2 46 ? 56.793 18.438 84.421 1.00 32.93 696 SER B C 1
ATOM 2538 O O . SER B 2 46 ? 57.559 19.374 84.635 1.00 29.82 696 SER B O 1
ATOM 2541 N N . ARG B 2 47 ? 57.208 17.181 84.303 1.00 28.56 697 ARG B N 1
ATOM 2542 C CA . ARG B 2 47 ? 58.635 16.863 84.397 1.00 28.51 697 ARG B CA 1
ATOM 2543 C C . ARG B 2 47 ? 59.050 15.973 83.228 1.00 27.42 697 ARG B C 1
ATOM 2544 O O . ARG B 2 47 ? 58.222 15.249 82.669 1.00 28.29 697 ARG B O 1
ATOM 2552 N N . LEU B 2 48 ? 60.331 16.047 82.868 1.00 26.33 698 LEU B N 1
ATOM 2553 C CA . LEU B 2 48 ? 60.876 15.393 81.680 1.00 27.49 698 LEU B CA 1
ATOM 2554 C C . LEU B 2 48 ? 62.070 14.517 82.064 1.00 25.63 698 LEU B C 1
ATOM 2555 O O . LEU B 2 48 ? 62.973 14.965 82.763 1.00 30.35 698 LEU B O 1
ATOM 2560 N N . GLN B 2 49 ? 62.066 13.270 81.610 1.00 27.39 699 GLN B N 1
ATOM 2561 C CA . GLN B 2 49 ? 63.200 12.373 81.812 1.00 24.05 699 GLN B CA 1
ATOM 2562 C C . GLN B 2 49 ? 64.047 12.453 80.567 1.00 27.14 699 GLN B C 1
ATOM 2563 O O . GLN B 2 49 ? 63.569 12.111 79.491 1.00 28.53 699 GLN B O 1
ATOM 2569 N N . VAL B 2 50 ? 65.278 12.928 80.709 1.00 26.64 700 VAL B N 1
ATOM 2570 C CA . VAL B 2 50 ? 66.138 13.163 79.547 1.00 30.17 700 VAL B CA 1
ATOM 2571 C C . VAL B 2 50 ? 67.426 12.339 79.617 1.00 26.27 700 VAL B C 1
ATOM 2572 O O . VAL B 2 50 ? 68.134 12.341 80.626 1.00 29.98 700 VAL B O 1
ATOM 2576 N N . ALA B 2 51 ? 67.707 11.627 78.530 1.00 32.58 701 ALA B N 1
ATOM 2577 C CA . ALA B 2 51 ? 68.962 10.903 78.396 1.00 32.09 701 ALA B CA 1
ATOM 2578 C C . ALA B 2 51 ? 69.968 11.792 77.684 1.00 32.24 701 ALA B C 1
ATOM 2579 O O . ALA B 2 51 ? 69.833 12.044 76.482 1.00 32.37 701 ALA B O 1
ATOM 2581 N N . PHE B 2 52 ? 70.953 12.273 78.440 1.00 33.92 702 PHE B N 1
ATOM 2582 C CA . PHE B 2 52 ? 72.005 13.142 77.928 1.00 36.73 702 PHE B CA 1
ATOM 2583 C C . PHE B 2 52 ? 73.213 12.299 77.543 1.00 43.21 702 PHE B C 1
ATOM 2584 O O . PHE B 2 52 ? 73.692 11.478 78.342 1.00 45.50 702 PHE B O 1
ATOM 2592 N N . GLN B 2 53 ? 73.687 12.530 76.318 1.00 45.73 703 GLN B N 1
ATOM 2593 C CA . GLN B 2 53 ? 74.649 11.663 75.635 1.00 48.15 703 GLN B CA 1
ATOM 2594 C C . GLN B 2 53 ? 75.807 11.203 76.502 1.00 51.15 703 GLN B C 1
ATOM 2595 O O . GLN B 2 53 ? 76.087 10.006 76.586 1.00 60.03 703 GLN B O 1
ATOM 2598 N N . GLY B 2 54 ? 76.474 12.143 77.159 1.00 45.21 704 GLY B N 1
ATOM 2599 C CA . GLY B 2 54 ? 77.647 11.792 77.932 1.00 47.94 704 GLY B CA 1
ATOM 2600 C C . GLY B 2 54 ? 77.452 11.980 79.414 1.00 51.10 704 GLY B C 1
ATOM 2601 O O . GLY B 2 54 ? 78.388 11.818 80.190 1.00 51.19 704 GLY B O 1
ATOM 2602 N N . GLN B 2 55 ? 76.232 12.314 79.821 1.00 49.51 705 GLN B N 1
ATOM 2603 C CA . GLN B 2 55 ? 75.990 12.634 81.224 1.00 46.43 705 GLN B CA 1
ATOM 2604 C C . GLN B 2 55 ? 74.826 11.871 81.850 1.00 44.67 705 GLN B C 1
ATOM 2605 O O . GLN B 2 55 ? 74.348 12.246 82.925 1.00 45.08 705 GLN B O 1
ATOM 2611 N N . GLY B 2 56 ? 74.364 10.814 81.188 1.00 43.90 706 GLY B N 1
ATOM 2612 C CA . GLY B 2 56 ? 73.420 9.910 81.826 1.00 42.52 706 GLY B CA 1
ATOM 2613 C C . GLY B 2 56 ? 72.008 10.463 81.824 1.00 38.87 706 GLY B C 1
ATOM 2614 O O . GLY B 2 56 ? 71.706 11.373 81.064 1.00 40.51 706 GLY B O 1
ATOM 2615 N N . ILE B 2 57 ? 71.146 9.923 82.682 1.00 36.72 707 ILE B N 1
ATOM 2616 C CA . ILE B 2 57 ? 69.719 10.227 82.603 1.00 32.26 707 ILE B CA 1
ATOM 2617 C C . ILE B 2 57 ? 69.292 11.071 83.802 1.00 31.18 707 ILE B C 1
ATOM 2618 O O . ILE B 2 57 ? 69.723 10.834 84.941 1.00 32.38 707 ILE B O 1
ATOM 2623 N N . LYS B 2 58 ? 68.481 12.093 83.532 1.00 31.80 708 LYS B N 1
ATOM 2624 C CA . LYS B 2 58 ? 68.131 13.066 84.564 1.00 29.39 708 LYS B CA 1
ATOM 2625 C C . LYS B 2 58 ? 66.670 13.445 84.465 1.00 30.56 708 LYS B C 1
ATOM 2626 O O . LYS B 2 58 ? 66.120 13.473 83.378 1.00 28.32 708 LYS B O 1
ATOM 2632 N N . TRP B 2 59 ? 66.035 13.743 85.593 1.00 29.41 709 TRP B N 1
ATOM 2633 C CA . TRP B 2 59 ? 64.688 14.307 85.557 1.00 27.63 709 TRP B CA 1
ATOM 2634 C C . TRP B 2 59 ? 64.775 15.818 85.724 1.00 27.86 709 TRP B C 1
ATOM 2635 O O . TRP B 2 59 ? 65.467 16.298 86.627 1.00 29.96 709 TRP B O 1
ATOM 2646 N N . LEU B 2 60 ? 64.079 16.550 84.852 1.00 27.95 710 LEU B N 1
ATOM 2647 C CA . LEU B 2 60 ? 64.055 18.008 84.857 1.00 28.85 710 LEU B CA 1
ATOM 2648 C C . LEU B 2 60 ? 62.631 18.500 85.035 1.00 29.46 710 LEU B C 1
ATOM 2649 O O . LEU B 2 60 ?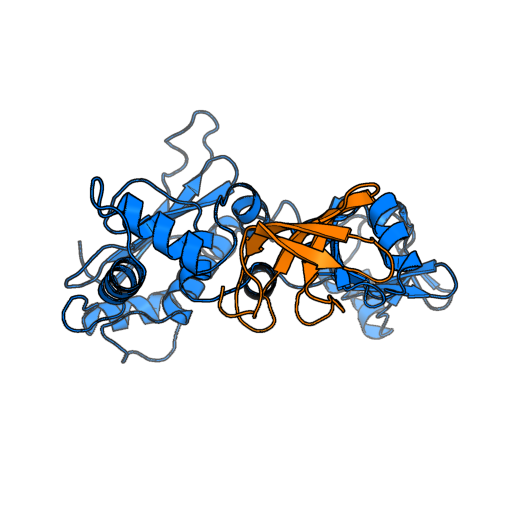 61.710 17.962 84.430 1.00 32.48 710 LEU B O 1
ATOM 2654 N N . VAL B 2 61 ? 62.429 19.524 85.849 1.00 28.30 711 VAL B N 1
ATOM 2655 C CA . VAL B 2 61 ? 61.085 20.105 85.922 1.00 29.40 711 VAL B CA 1
ATOM 2656 C C . VAL B 2 61 ? 61.000 21.157 84.825 1.00 32.91 711 VAL B C 1
ATOM 2657 O O . VAL B 2 61 ? 61.822 22.077 84.793 1.00 35.64 711 VAL B O 1
ATOM 2661 N N . ALA B 2 62 ? 60.041 21.004 83.910 1.00 30.21 712 ALA B N 1
ATOM 2662 C CA . ALA B 2 62 ? 60.030 21.798 82.673 1.00 36.56 712 ALA B CA 1
ATOM 2663 C C . ALA B 2 62 ? 60.025 23.305 82.953 1.00 37.39 712 ALA B C 1
ATOM 2664 O O . ALA B 2 62 ? 60.728 24.070 82.288 1.00 40.80 712 ALA B O 1
ATOM 2666 N N . ALA B 2 63 ? 59.263 23.715 83.964 1.00 36.32 713 ALA B N 1
ATOM 2667 C CA . ALA B 2 63 ? 59.106 25.132 84.306 1.00 41.85 713 ALA B CA 1
ATOM 2668 C C . ALA B 2 63 ? 60.375 25.777 84.879 1.00 40.38 713 ALA B C 1
ATOM 2669 O O . ALA B 2 63 ? 60.430 26.993 85.044 1.00 45.85 713 ALA B O 1
ATOM 2671 N N . TYR B 2 64 ? 61.382 24.967 85.192 1.00 38.91 714 TYR B N 1
ATOM 2672 C CA . TYR B 2 64 ? 62.595 25.481 85.827 1.00 39.71 714 TYR B CA 1
ATOM 2673 C C . TYR B 2 64 ? 63.840 25.252 84.984 1.00 39.06 714 TYR B C 1
ATOM 2674 O O . TYR B 2 64 ? 64.912 25.770 85.305 1.00 43.07 714 TYR B O 1
ATOM 2683 N N . ALA B 2 65 ? 63.710 24.461 83.922 1.00 37.65 715 ALA B N 1
ATOM 2684 C CA . ALA B 2 65 ? 64.873 24.095 83.118 1.00 39.85 715 ALA B CA 1
ATOM 2685 C C . ALA B 2 65 ? 64.923 24.869 81.808 1.00 41.26 715 ALA B C 1
ATOM 2686 O O . ALA B 2 65 ? 63.951 24.901 81.057 1.00 47.14 715 ALA B O 1
ATOM 2688 N N . ARG B 2 66 ? 66.061 25.497 81.542 1.00 42.25 716 ARG B N 1
ATOM 2689 C CA . ARG B 2 66 ? 66.261 26.139 80.250 1.00 46.44 716 ARG B CA 1
ATOM 2690 C C . ARG B 2 66 ? 66.654 25.071 79.243 1.00 41.32 716 ARG B C 1
ATOM 2691 O O . ARG B 2 66 ? 67.743 24.500 79.329 1.00 46.39 716 ARG B O 1
ATOM 2693 N N . LEU B 2 67 ? 65.751 24.781 78.311 1.00 44.68 717 LEU B N 1
ATOM 2694 C CA . LEU B 2 67 ? 66.027 23.810 77.255 1.00 45.41 717 LEU B CA 1
ATOM 2695 C C . LEU B 2 67 ? 65.818 24.449 75.892 1.00 48.05 717 LEU B C 1
ATOM 2696 O O . LEU B 2 67 ? 64.836 25.162 75.684 1.00 50.59 717 LEU B O 1
ATOM 2701 N N . GLU B 2 68 ? 66.731 24.204 74.960 1.00 48.99 718 GLU B N 1
ATOM 2702 C CA . GLU B 2 68 ? 66.495 24.685 73.599 1.00 54.59 718 GLU B CA 1
ATOM 2703 C C . GLU B 2 68 ? 66.317 23.508 72.642 1.00 53.74 718 GLU B C 1
ATOM 2704 O O . GLU B 2 68 ? 67.071 22.544 72.690 1.00 49.42 718 GLU B O 1
ATOM 2710 N N . SER B 2 69 ? 65.300 23.594 71.790 1.00 57.15 719 SER B N 1
ATOM 2711 C CA . SER B 2 69 ? 64.914 22.496 70.903 1.00 56.02 719 SER B CA 1
ATOM 2712 C C . SER B 2 69 ? 65.868 22.348 69.717 1.00 59.04 719 SER B C 1
ATOM 2713 O O . SER B 2 69 ? 65.824 23.141 68.780 1.00 62.34 719 SER B O 1
ATOM 2716 N N . VAL B 2 70 ? 66.726 21.329 69.768 1.00 58.69 720 VAL B N 1
ATOM 2717 C CA . VAL B 2 70 ? 67.726 21.086 68.725 1.00 59.27 720 VAL B CA 1
ATOM 2718 C C . VAL B 2 70 ? 67.075 20.718 67.392 1.00 60.19 720 VAL B C 1
ATOM 2719 O O . VAL B 2 70 ? 65.935 20.247 67.353 1.00 66.20 720 VAL B O 1
#

Secondary structure (DSSP, 8-state):
--SEEEEEE-TT-SSTT----EEEEEE-SBS--EEEEE-TTS-EEEEETT-S-EETHHHHHHTT--HHHHHHHH--EEEEEEETTEEEEE--GGGGTT-B-SS-EEETTEEEE-TTSBPPHHHHHHHHHTT--EEEE-GGGGTT-BB-S-EEETTTTEEEE-TTPBP-HHHHHHHHHTT--EEEEE---SSSS--HHHHHHHH----SHHHHHHHHHHHHSTT----HHHHHHHHHHHHS-TTT-B-HHHHHHHHHHHTT-S-----SS--HHHHHHHHHHHHHHHTTSS---/--SS--TT-EEEETTTEEEEEEEEE--GGG-EEEEEETTTEEEEEEGGG--EEE-

Sequence (348 aa):
DSPGVFFDSDKGKTHSSGKVLYNARIIPYRGSWLDFEFDPKDNLFVRIDRRRKLPATIILRALNYTTEQILDLFFEKVIFEIRDNKLQMELVPERLRGETASFDIEANGKVYVEKGRRITARHIRQLEKDDVKLIEVPVEYIAGKVVAKDYIDESTGELICCAANMELSLDLLAKLSQSGHKRIEETLFTNDLDHGPYISETLRVDPTNDRLSALVEIYRMMRRPGEPPTREAAESLFENLFFSEDRYDLSAVGRMKFNRSLLREEIEGSGILSKDDIIDVMKKLIDIRNGKGEVDNDSGYKLGQRVRHAKFGEGTIVNMEGSGEHSRLQVAFQGQGIKWLVAAYARLESV

GO terms:
  GO:0005515 protein binding (F, IPI)
  GO:0005829 cytosol (C, IDA)
  GO:2000142 regulation of DNA-templated transcription initiation (P, IDA)
  GO:0031564 transcription antitermination (P, IDA)
  GO:0006352 DNA-templated transcription initiation (P, IDA)
  GO:0005737 cytoplasm (C, HDA)
  GO:0016020 membrane (C, HDA)